Protein AF-I1NPJ6-F1 (afdb_monomer)

Secondary structure (DSSP, 8-state):
-PPPPTTHHHHHHHHHHHHHHHHHHHHHHHHHHHHHHHHHTTSS---------PPPPPPHHHHHHHHHHHHHHT-HHHHHHHHHHHHHT-SSHHHHHHHHHHHHHHHHHHHHHHHHHHHHHHHHHHHHHHHHHHHHHHHHHHHHHHHHHHHHHHHHHHHHHHHHHHHHHHHHHHHHHHHHHHHTS-------PPP-----

Organism: Oryza glaberrima (NCBI:txid4538)

Sequence (200 aa):
MASPPPGDDEAARALALEQCERDFNAVIDRMLNLNLDGDDAAASSAASPEPPAPQAAPAPEVAAAAAVDGAARGDRGYWVETMMRELWAAASMDDARERGARVLDAFGAAVGAGAAARLDAASRQIGFLKRAVLFHHRLRTAQEKAQRELRWQLDDYREQVQRLEASNYALSLHLRQADLRRGGGGGGAMPHGPGNPEIF

pLDDT: mean 77.22, std 21.06, range [29.11, 98.06]

Mean predicted aligned error: 20.24 Å

Structure (mmCIF, N/CA/C/O backbone):
data_AF-I1NPJ6-F1
#
_entry.id   AF-I1NPJ6-F1
#
loop_
_atom_site.group_PDB
_atom_site.id
_atom_site.type_symbol
_atom_site.label_atom_id
_atom_site.label_alt_id
_atom_site.label_comp_id
_atom_site.label_asym_id
_atom_site.label_entity_id
_atom_site.label_seq_id
_atom_site.pdbx_PDB_ins_code
_atom_site.Cartn_x
_atom_site.Cartn_y
_atom_site.Cartn_z
_atom_site.occupancy
_atom_site.B_iso_or_equiv
_atom_site.auth_seq_id
_atom_site.auth_comp_id
_atom_site.auth_asym_id
_atom_site.auth_atom_id
_atom_site.pdbx_PDB_model_num
ATOM 1 N N . MET A 1 1 ? -18.860 -37.963 25.654 1.00 42.03 1 MET A N 1
ATOM 2 C CA . MET A 1 1 ? -18.213 -37.134 24.618 1.00 42.03 1 MET A CA 1
ATOM 3 C C . MET A 1 1 ? -18.020 -35.755 25.214 1.00 42.03 1 MET A C 1
ATOM 5 O O . MET A 1 1 ? -19.007 -35.077 25.459 1.00 42.03 1 MET A O 1
ATOM 9 N N . ALA A 1 2 ? -16.789 -35.430 25.606 1.00 44.09 2 ALA A N 1
ATOM 10 C CA . ALA A 1 2 ? -16.466 -34.153 26.231 1.00 44.09 2 ALA A CA 1
ATOM 11 C C . ALA A 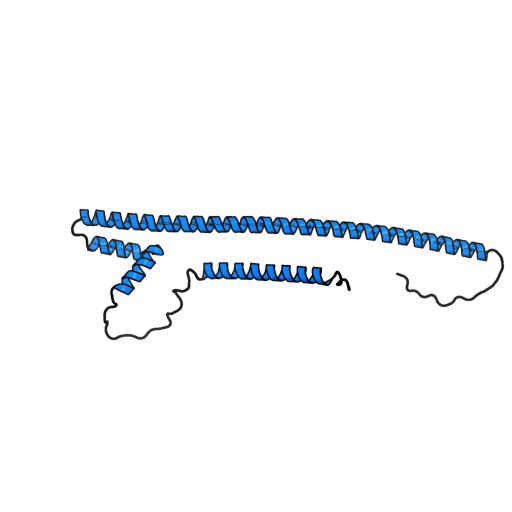1 2 ? -16.396 -33.078 25.140 1.00 44.09 2 ALA A C 1
ATOM 13 O O . ALA A 1 2 ? -15.661 -33.242 24.169 1.00 44.09 2 ALA A O 1
ATOM 14 N N . SER A 1 3 ? -17.202 -32.027 25.283 1.00 57.00 3 SER A N 1
ATOM 15 C CA . SER A 1 3 ? -17.119 -30.839 24.435 1.00 57.00 3 SER A CA 1
ATOM 16 C C . SER A 1 3 ? -15.823 -30.091 24.776 1.00 57.00 3 SER A C 1
ATOM 18 O O . SER A 1 3 ? -15.589 -29.859 25.966 1.00 57.00 3 SER A O 1
ATOM 20 N N . PRO A 1 4 ? -14.977 -29.735 23.793 1.00 61.56 4 PRO A N 1
ATOM 21 C CA . PRO A 1 4 ? -13.797 -28.914 24.042 1.00 61.56 4 PRO A CA 1
ATOM 22 C C . PRO A 1 4 ? -14.215 -27.489 24.461 1.00 61.56 4 PRO A C 1
ATOM 24 O O . PRO A 1 4 ? -15.303 -27.037 24.082 1.00 61.56 4 PRO A O 1
ATOM 27 N N . PRO A 1 5 ? -13.410 -26.803 25.292 1.00 60.75 5 PRO A N 1
ATOM 28 C CA . PRO A 1 5 ? -13.746 -25.488 25.825 1.00 60.75 5 PRO A CA 1
ATOM 29 C C . PRO A 1 5 ? -13.699 -24.403 24.727 1.00 60.75 5 PRO A C 1
ATOM 31 O O . PRO A 1 5 ? -12.822 -24.435 23.868 1.00 60.75 5 PRO A O 1
ATOM 34 N N . PRO A 1 6 ? -14.598 -23.402 24.760 1.00 58.81 6 PRO A N 1
ATOM 35 C CA . PRO A 1 6 ? -14.771 -22.409 23.689 1.00 58.81 6 PRO A CA 1
ATOM 36 C C . PRO A 1 6 ? -13.641 -21.365 23.560 1.00 58.81 6 PRO A C 1
ATOM 38 O O . PRO A 1 6 ? -13.736 -20.487 22.710 1.00 58.81 6 PRO A O 1
ATOM 41 N N . GLY A 1 7 ? -12.594 -21.429 24.391 1.00 59.09 7 GLY A N 1
ATOM 42 C CA . GLY A 1 7 ? -11.502 -20.442 24.409 1.00 59.09 7 GLY A CA 1
ATOM 43 C C . GLY A 1 7 ? -10.298 -20.787 23.525 1.00 59.09 7 GLY A C 1
ATOM 44 O O . GLY A 1 7 ? -9.577 -19.885 23.098 1.00 59.09 7 GLY A O 1
ATOM 45 N N . ASP A 1 8 ? -10.089 -22.067 23.212 1.00 64.19 8 ASP A N 1
ATOM 46 C CA . ASP A 1 8 ? -8.870 -22.512 22.520 1.00 64.19 8 ASP A CA 1
ATOM 47 C C . ASP A 1 8 ? -8.904 -22.171 21.018 1.00 64.19 8 ASP A C 1
ATOM 49 O O . ASP A 1 8 ? -7.882 -21.822 20.424 1.00 64.19 8 ASP A O 1
ATOM 53 N N . ASP A 1 9 ? -10.096 -22.177 20.411 1.00 73.38 9 ASP A N 1
ATOM 54 C CA . ASP A 1 9 ? -10.294 -21.862 18.991 1.00 73.38 9 ASP A CA 1
ATOM 55 C C . ASP A 1 9 ? -10.111 -20.367 18.679 1.00 73.38 9 ASP A C 1
ATOM 57 O O . ASP A 1 9 ? -9.664 -19.998 17.590 1.00 73.38 9 ASP A O 1
ATOM 61 N N . GLU A 1 10 ? -10.449 -19.485 19.622 1.00 75.88 10 GLU A N 1
ATOM 62 C CA . GLU A 1 10 ? -10.305 -18.035 19.457 1.00 75.88 10 GLU A CA 1
ATOM 63 C C . GLU A 1 10 ? -8.8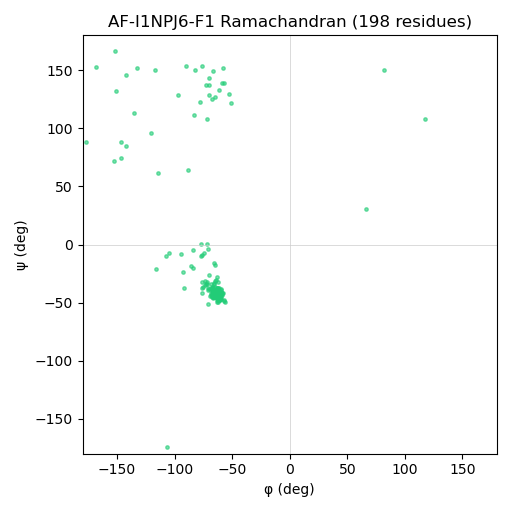40 -17.604 19.603 1.00 75.88 10 GLU A C 1
ATOM 65 O O . GLU A 1 10 ? -8.328 -16.846 18.775 1.00 75.88 10 GLU A O 1
ATOM 70 N N . ALA A 1 11 ? -8.127 -18.183 20.574 1.00 78.75 11 ALA A N 1
ATOM 71 C CA . ALA A 1 11 ? -6.686 -18.006 20.721 1.00 78.75 11 ALA A CA 1
ATOM 72 C C . ALA A 1 11 ? -5.914 -18.558 19.508 1.00 78.75 11 ALA A C 1
ATOM 74 O O . ALA A 1 11 ? -5.009 -17.897 18.994 1.00 78.75 11 ALA A O 1
ATOM 75 N N . ALA A 1 12 ? -6.310 -19.725 18.985 1.00 77.06 12 ALA A N 1
ATOM 76 C CA . ALA A 1 12 ? -5.711 -20.298 17.781 1.00 77.06 12 ALA A CA 1
ATOM 77 C C . ALA A 1 12 ? -5.915 -19.408 16.541 1.00 77.06 12 ALA A C 1
ATOM 79 O O . ALA A 1 12 ? -5.003 -19.251 15.727 1.00 77.06 12 ALA A O 1
ATOM 80 N N . ARG A 1 13 ? -7.087 -18.772 16.406 1.00 78.81 13 ARG A N 1
ATOM 81 C CA . ARG A 1 13 ? -7.365 -17.813 15.323 1.00 78.81 13 ARG A CA 1
ATOM 82 C C . ARG A 1 13 ? -6.542 -16.534 15.446 1.00 78.81 13 ARG A C 1
ATOM 84 O O . ARG A 1 13 ? -6.042 -16.054 14.433 1.00 78.81 13 ARG A O 1
ATOM 91 N N . ALA A 1 14 ? -6.376 -15.999 16.654 1.00 82.50 14 ALA A N 1
ATOM 92 C CA . ALA A 1 14 ? -5.551 -14.814 16.883 1.00 82.50 14 ALA A CA 1
ATOM 93 C C . ALA A 1 14 ? -4.080 -15.068 16.509 1.00 82.50 14 ALA A C 1
ATOM 95 O O . ALA A 1 14 ? -3.476 -14.267 15.795 1.00 82.50 14 ALA A O 1
ATOM 96 N N . LEU A 1 15 ? -3.537 -16.228 16.895 1.00 83.62 15 LEU A N 1
ATOM 97 C CA . LEU A 1 15 ? -2.183 -16.641 16.517 1.00 83.62 15 LEU A CA 1
ATOM 98 C C . LEU A 1 15 ? -2.041 -16.841 15.003 1.00 83.62 15 LEU A C 1
ATOM 100 O O . LEU A 1 15 ? -1.051 -16.407 14.418 1.00 83.62 15 LEU A O 1
ATOM 104 N N . ALA A 1 16 ? -3.038 -17.442 14.347 1.00 85.38 16 ALA A N 1
ATOM 105 C CA . ALA A 1 16 ? -3.030 -17.613 12.894 1.00 85.38 16 ALA A CA 1
ATOM 106 C C . ALA A 1 16 ? -3.030 -16.270 12.141 1.00 85.38 16 ALA A C 1
ATOM 108 O O . ALA A 1 16 ? -2.353 -16.144 11.120 1.00 85.38 16 ALA A O 1
ATOM 109 N N . LEU A 1 17 ? -3.748 -15.260 12.644 1.00 88.06 17 LEU A N 1
ATOM 110 C CA . LEU A 1 17 ? -3.753 -13.916 12.060 1.00 88.06 17 LEU A CA 1
ATOM 111 C C . LEU A 1 17 ? -2.406 -13.207 12.232 1.00 88.06 17 LEU A C 1
ATOM 113 O O . LEU A 1 17 ? -1.903 -12.651 11.258 1.00 88.06 17 LEU A O 1
ATOM 117 N N . GLU A 1 18 ? -1.788 -13.284 13.415 1.00 89.12 18 GLU A N 1
ATOM 118 C CA . GLU A 1 18 ? -0.430 -12.760 13.621 1.00 89.12 18 GLU A CA 1
ATOM 119 C C . GLU A 1 18 ? 0.594 -13.442 12.706 1.00 89.12 18 GLU A C 1
ATOM 121 O O . GLU A 1 18 ? 1.487 -12.789 12.167 1.00 89.12 18 GLU A O 1
ATOM 126 N N . GLN A 1 19 ? 0.480 -14.761 12.525 1.00 89.06 19 GLN A N 1
ATOM 127 C CA . GLN A 1 19 ? 1.366 -15.514 11.643 1.00 89.06 19 GLN A CA 1
ATOM 128 C C . GLN A 1 19 ? 1.217 -15.046 10.190 1.00 89.06 19 GLN A C 1
ATOM 130 O O . GLN A 1 19 ? 2.215 -14.772 9.529 1.00 89.06 19 GLN A O 1
ATOM 135 N N . CYS A 1 20 ? -0.025 -14.860 9.727 1.00 88.44 20 CYS A N 1
ATOM 136 C CA . CYS A 1 20 ? -0.299 -14.321 8.397 1.00 88.44 20 CYS A CA 1
ATOM 137 C C . CYS A 1 20 ? 0.286 -12.913 8.231 1.00 88.44 20 CYS A C 1
ATOM 139 O O . CYS A 1 20 ? 0.870 -12.613 7.194 1.00 88.44 20 CYS A O 1
ATOM 141 N N . GLU A 1 21 ? 0.160 -12.049 9.239 1.00 92.19 21 GLU A N 1
ATOM 142 C CA . GLU A 1 21 ? 0.716 -10.694 9.197 1.00 92.19 21 GLU A CA 1
ATOM 143 C C . GLU A 1 21 ? 2.251 -10.704 9.110 1.00 92.19 21 GLU A C 1
ATOM 145 O O . GLU A 1 21 ? 2.827 -9.978 8.295 1.00 92.19 21 GLU A O 1
ATOM 150 N N . ARG A 1 22 ? 2.922 -11.579 9.873 1.00 91.81 22 ARG A N 1
ATOM 151 C CA . ARG A 1 22 ? 4.378 -11.784 9.768 1.00 91.81 22 ARG A CA 1
ATOM 152 C C . ARG A 1 22 ? 4.787 -12.289 8.384 1.00 91.81 22 ARG A C 1
ATOM 154 O O . ARG A 1 22 ? 5.737 -11.757 7.812 1.00 91.81 22 ARG A O 1
ATOM 161 N N . ASP A 1 23 ? 4.058 -13.252 7.829 1.00 93.88 23 ASP A N 1
ATOM 162 C CA . ASP A 1 23 ? 4.345 -13.815 6.507 1.00 93.88 23 ASP A CA 1
ATOM 163 C C . ASP A 1 23 ? 4.149 -12.778 5.388 1.00 93.88 23 ASP A C 1
ATOM 165 O O . ASP A 1 23 ? 4.981 -12.677 4.483 1.00 93.88 23 ASP A O 1
ATOM 169 N N . PHE A 1 24 ? 3.102 -11.947 5.461 1.00 91.31 24 PHE A N 1
ATOM 170 C CA . PHE A 1 24 ? 2.897 -10.854 4.504 1.00 91.31 24 PHE A CA 1
ATOM 171 C C . PHE A 1 24 ? 4.021 -9.817 4.566 1.00 91.31 24 PHE A C 1
ATOM 173 O O . PHE A 1 24 ? 4.521 -9.410 3.516 1.00 91.31 24 PHE A O 1
ATOM 180 N N . ASN A 1 25 ? 4.457 -9.428 5.767 1.00 90.81 25 ASN A N 1
ATOM 181 C CA . ASN A 1 25 ? 5.571 -8.494 5.937 1.00 90.81 25 ASN A CA 1
ATOM 182 C C . ASN A 1 25 ? 6.888 -9.083 5.402 1.00 90.81 25 ASN A C 1
ATOM 184 O O . ASN A 1 25 ? 7.595 -8.410 4.657 1.00 90.81 25 ASN A O 1
ATOM 188 N N . ALA A 1 26 ? 7.160 -10.367 5.652 1.00 89.19 26 ALA A N 1
ATOM 189 C CA . ALA A 1 26 ? 8.339 -11.051 5.118 1.00 89.19 26 ALA A CA 1
ATOM 190 C C . ALA A 1 26 ? 8.343 -11.129 3.578 1.00 89.19 26 ALA A C 1
ATOM 192 O O . ALA A 1 26 ? 9.392 -10.991 2.943 1.00 89.19 26 ALA A O 1
ATOM 193 N N . VAL A 1 27 ? 7.177 -11.328 2.952 1.00 93.00 27 VAL A N 1
ATOM 194 C CA . VAL A 1 27 ? 7.045 -11.292 1.486 1.00 93.00 27 VAL A CA 1
ATOM 195 C C . VAL A 1 27 ? 7.293 -9.884 0.945 1.00 93.00 27 VAL A C 1
ATOM 197 O O . VAL A 1 27 ? 7.980 -9.744 -0.068 1.00 93.00 27 VAL A O 1
ATOM 200 N N . ILE A 1 28 ? 6.776 -8.848 1.611 1.00 88.75 28 ILE A N 1
ATOM 201 C CA . ILE A 1 28 ? 7.003 -7.448 1.228 1.00 88.75 28 ILE A CA 1
ATOM 202 C C . ILE A 1 28 ? 8.494 -7.108 1.310 1.00 88.75 28 ILE A C 1
ATOM 204 O O . ILE A 1 28 ? 9.043 -6.603 0.331 1.00 88.75 28 ILE A O 1
ATOM 208 N N . ASP A 1 29 ? 9.166 -7.463 2.405 1.00 89.69 29 ASP A N 1
ATOM 209 C CA . ASP A 1 29 ? 10.602 -7.226 2.582 1.00 89.69 29 ASP A CA 1
ATOM 210 C C . ASP A 1 29 ? 11.428 -7.964 1.525 1.00 89.69 29 ASP A C 1
ATOM 212 O O . ASP A 1 29 ? 12.331 -7.392 0.914 1.00 89.69 29 ASP A O 1
ATOM 216 N N . ARG A 1 30 ? 11.078 -9.220 1.215 1.00 83.56 30 ARG A N 1
ATOM 217 C CA . ARG A 1 30 ? 11.745 -9.986 0.154 1.00 83.56 30 ARG A CA 1
ATOM 218 C C . ARG A 1 30 ? 11.540 -9.359 -1.223 1.00 83.56 30 ARG A C 1
ATOM 220 O O . ARG A 1 30 ? 12.474 -9.335 -2.018 1.00 83.56 30 ARG A O 1
ATOM 227 N N . MET A 1 31 ? 10.343 -8.855 -1.520 1.00 82.06 31 MET A N 1
ATOM 228 C CA . MET A 1 31 ? 10.080 -8.152 -2.776 1.00 82.06 31 MET A CA 1
ATOM 229 C C . MET A 1 31 ? 10.838 -6.825 -2.856 1.00 82.06 31 MET A C 1
ATOM 231 O O . MET A 1 31 ? 11.329 -6.484 -3.927 1.00 82.06 31 MET A O 1
ATOM 235 N N . LEU A 1 32 ? 10.950 -6.080 -1.756 1.00 75.56 32 LEU A N 1
ATOM 236 C CA . LEU A 1 32 ? 11.720 -4.838 -1.713 1.00 75.56 32 LEU A CA 1
ATOM 237 C C . LEU A 1 32 ? 13.213 -5.107 -1.911 1.00 75.56 32 LEU A C 1
ATOM 239 O O . LEU A 1 32 ? 13.816 -4.467 -2.763 1.00 75.56 32 LEU A O 1
ATOM 243 N N . ASN A 1 33 ? 13.777 -6.110 -1.237 1.00 79.25 33 ASN A N 1
ATOM 244 C CA . ASN A 1 33 ? 15.185 -6.484 -1.397 1.00 79.25 33 ASN A CA 1
ATOM 245 C C . ASN A 1 33 ? 15.496 -6.977 -2.816 1.00 79.25 33 ASN A C 1
ATOM 247 O O . ASN A 1 33 ? 16.457 -6.522 -3.417 1.00 79.25 33 ASN A O 1
ATOM 251 N N . LEU A 1 34 ? 14.639 -7.812 -3.416 1.00 74.25 34 LEU A N 1
ATOM 252 C CA . LEU A 1 34 ? 14.816 -8.248 -4.810 1.00 74.25 34 LEU A CA 1
ATOM 253 C C . LEU A 1 34 ? 14.729 -7.094 -5.824 1.00 74.25 34 LEU A C 1
ATOM 255 O O . LEU A 1 34 ? 15.327 -7.176 -6.892 1.00 74.25 34 LEU A O 1
ATOM 259 N N . ASN A 1 35 ? 13.985 -6.032 -5.507 1.00 64.19 35 ASN A N 1
ATOM 260 C CA . ASN A 1 35 ? 13.886 -4.844 -6.354 1.00 64.19 35 ASN A CA 1
ATOM 261 C C . ASN A 1 35 ? 15.016 -3.828 -6.101 1.00 64.19 35 ASN A C 1
ATOM 263 O O . ASN A 1 35 ? 15.226 -2.967 -6.948 1.00 64.19 35 ASN A O 1
ATOM 267 N N . LEU A 1 36 ? 15.714 -3.912 -4.963 1.00 55.00 36 LEU A N 1
ATOM 268 C CA . LEU A 1 36 ? 16.868 -3.073 -4.616 1.00 55.00 36 LEU A CA 1
ATOM 269 C C . LEU A 1 36 ? 18.196 -3.724 -5.054 1.00 55.00 36 LEU A C 1
ATOM 271 O O . LEU A 1 36 ? 19.058 -3.039 -5.590 1.00 55.00 36 LEU A O 1
ATOM 275 N N . ASP A 1 37 ? 18.330 -5.050 -4.948 1.00 47.66 37 ASP A N 1
ATOM 276 C CA . ASP A 1 37 ? 19.519 -5.808 -5.384 1.00 47.66 37 ASP A CA 1
ATOM 277 C C . ASP A 1 37 ? 19.627 -5.970 -6.915 1.00 47.66 37 ASP A C 1
ATOM 279 O O . ASP A 1 37 ? 20.643 -6.447 -7.426 1.00 47.66 37 ASP A O 1
ATOM 283 N N . GLY A 1 38 ? 18.600 -5.561 -7.669 1.00 47.06 38 GLY A N 1
ATOM 284 C CA . GLY A 1 38 ? 18.616 -5.559 -9.136 1.00 47.06 38 GLY A CA 1
ATOM 285 C C . GLY A 1 38 ? 19.634 -4.591 -9.754 1.00 47.06 38 GLY A C 1
ATOM 286 O O . GLY A 1 38 ? 19.997 -4.770 -10.918 1.00 47.06 38 GLY A O 1
ATOM 287 N N . ASP A 1 39 ? 20.132 -3.615 -8.984 1.00 47.97 39 ASP A N 1
ATOM 288 C CA . ASP A 1 39 ? 21.045 -2.583 -9.490 1.00 47.97 39 ASP A CA 1
ATOM 289 C C . ASP A 1 39 ? 22.462 -2.601 -8.871 1.00 47.97 39 ASP A C 1
ATOM 291 O O . ASP A 1 39 ? 23.396 -2.174 -9.551 1.00 47.97 39 ASP A O 1
ATOM 295 N N . ASP A 1 40 ? 22.687 -3.195 -7.688 1.00 45.19 40 ASP A N 1
ATOM 296 C CA . ASP A 1 40 ? 23.965 -3.039 -6.953 1.00 45.19 40 ASP A CA 1
ATOM 297 C C . ASP A 1 40 ? 24.907 -4.267 -6.934 1.00 45.19 40 ASP A C 1
ATOM 299 O O . ASP A 1 40 ? 26.086 -4.147 -6.585 1.00 45.19 40 ASP A O 1
ATOM 303 N N . ALA A 1 41 ? 24.472 -5.450 -7.386 1.00 42.06 41 ALA A N 1
ATOM 304 C CA . ALA A 1 41 ? 25.292 -6.671 -7.302 1.00 42.06 41 ALA A CA 1
ATOM 305 C C . ALA A 1 41 ? 26.515 -6.721 -8.253 1.00 42.06 41 ALA A C 1
ATOM 307 O O . ALA A 1 41 ? 27.313 -7.655 -8.179 1.00 42.06 41 ALA A O 1
ATOM 308 N N . ALA A 1 42 ? 26.708 -5.727 -9.129 1.00 42.47 42 ALA A N 1
ATOM 309 C CA . ALA A 1 42 ? 27.882 -5.649 -10.008 1.00 42.47 42 ALA A CA 1
ATOM 310 C C . ALA A 1 42 ? 29.038 -4.794 -9.444 1.00 42.47 42 ALA A C 1
ATOM 312 O O . ALA A 1 42 ? 30.120 -4.792 -10.027 1.00 42.47 42 ALA A O 1
ATOM 313 N N . ALA A 1 43 ? 28.848 -4.071 -8.331 1.00 41.81 43 ALA A N 1
ATOM 314 C CA . ALA A 1 43 ? 29.807 -3.050 -7.887 1.00 41.81 43 ALA A CA 1
ATOM 315 C C . ALA A 1 43 ? 30.703 -3.437 -6.691 1.00 41.81 43 ALA A C 1
ATOM 317 O O . ALA A 1 43 ? 31.650 -2.712 -6.392 1.00 41.81 43 ALA A O 1
ATOM 318 N N . SER A 1 44 ? 30.491 -4.582 -6.032 1.00 38.06 44 SER A N 1
ATOM 319 C CA . SER A 1 44 ? 31.283 -4.984 -4.853 1.00 38.06 44 SER A CA 1
ATOM 320 C C . SER A 1 44 ? 32.132 -6.238 -5.078 1.00 38.06 44 SER A C 1
ATOM 322 O O . SER A 1 44 ? 32.013 -7.235 -4.375 1.00 38.06 44 SER A O 1
ATOM 324 N N . SER A 1 45 ? 33.062 -6.164 -6.030 1.00 38.62 45 SER A N 1
ATOM 325 C CA . SER A 1 45 ? 34.316 -6.928 -5.959 1.00 38.62 45 SER A CA 1
ATOM 326 C C . SER A 1 45 ? 35.428 -6.207 -6.721 1.00 38.62 45 SER A C 1
ATOM 328 O O . SER A 1 45 ? 35.830 -6.592 -7.814 1.00 38.62 45 SER A O 1
ATOM 330 N N . ALA A 1 46 ? 35.906 -5.101 -6.156 1.00 37.88 46 ALA A N 1
ATOM 331 C CA . ALA A 1 46 ? 37.133 -4.456 -6.605 1.00 37.88 46 ALA A CA 1
ATOM 332 C C . ALA A 1 46 ? 37.837 -3.826 -5.398 1.00 37.88 46 ALA A C 1
ATOM 334 O O . ALA A 1 46 ? 37.610 -2.668 -5.056 1.00 37.88 46 ALA A O 1
ATOM 335 N N . ALA A 1 47 ? 38.685 -4.615 -4.737 1.00 29.23 47 ALA A N 1
ATOM 336 C CA . ALA A 1 47 ? 39.619 -4.133 -3.727 1.00 29.23 47 ALA A CA 1
ATOM 337 C C . ALA A 1 47 ? 41.064 -4.463 -4.146 1.00 29.23 47 ALA A C 1
ATOM 339 O O . ALA A 1 47 ? 41.584 -5.536 -3.861 1.00 29.23 47 ALA A O 1
ATOM 340 N N . SER A 1 48 ? 41.665 -3.446 -4.770 1.00 36.88 48 SER A N 1
ATOM 341 C CA . SER A 1 48 ? 43.082 -3.048 -4.797 1.00 36.88 48 SER A CA 1
ATOM 342 C C . SER A 1 48 ? 44.124 -3.706 -5.731 1.00 36.88 48 SER A C 1
ATOM 344 O O . SER A 1 48 ? 43.994 -4.869 -6.100 1.00 36.88 48 SER A O 1
ATOM 346 N N . PRO A 1 49 ? 45.158 -2.921 -6.139 1.00 50.31 49 PRO A N 1
ATOM 347 C CA . PRO A 1 49 ? 45.911 -3.099 -7.387 1.00 50.31 49 PRO A CA 1
ATOM 348 C C . PRO A 1 49 ? 47.412 -3.415 -7.195 1.00 50.31 49 PRO A C 1
ATOM 350 O O . PRO A 1 49 ? 48.044 -2.897 -6.279 1.00 50.31 49 PRO A O 1
ATOM 353 N N . GLU A 1 50 ? 48.022 -4.154 -8.131 1.00 29.11 50 GLU A N 1
ATOM 354 C CA . GLU A 1 50 ? 49.485 -4.183 -8.336 1.00 29.11 50 GLU A CA 1
ATOM 355 C C . GLU A 1 50 ? 49.824 -4.496 -9.825 1.00 29.11 50 GLU A C 1
ATOM 357 O O . GLU A 1 50 ? 49.197 -5.392 -10.396 1.00 29.11 50 GLU A O 1
ATOM 362 N N . PRO A 1 51 ? 50.733 -3.755 -10.506 1.00 45.28 51 PRO A N 1
ATOM 363 C CA . PRO A 1 51 ? 51.030 -3.888 -11.949 1.00 45.28 51 PRO A CA 1
ATOM 364 C C . PRO A 1 51 ? 52.407 -4.567 -12.222 1.00 45.28 51 PRO A C 1
ATOM 366 O O . PRO A 1 51 ? 53.142 -4.831 -11.276 1.00 45.28 51 PRO A O 1
ATOM 369 N N . PRO A 1 52 ? 52.907 -4.681 -13.477 1.00 59.22 52 PRO A N 1
ATOM 370 C CA . PRO A 1 52 ? 52.308 -5.277 -14.683 1.00 59.22 52 PRO A CA 1
ATOM 371 C C . PRO A 1 52 ? 53.285 -6.230 -15.438 1.00 59.22 52 PRO A C 1
ATOM 373 O O . PRO A 1 52 ? 54.492 -6.002 -15.456 1.00 59.22 52 PRO A O 1
ATOM 376 N N . ALA A 1 53 ? 52.783 -7.247 -16.157 1.00 34.62 53 ALA A N 1
ATOM 377 C CA . ALA A 1 53 ? 53.517 -7.984 -17.212 1.00 34.62 53 ALA A CA 1
ATOM 378 C C . ALA A 1 53 ? 52.557 -8.894 -18.026 1.00 34.62 53 ALA A C 1
ATOM 380 O O . ALA A 1 53 ? 51.492 -9.240 -17.524 1.00 34.62 53 ALA A O 1
ATOM 381 N N . PRO A 1 54 ? 52.854 -9.196 -19.306 1.00 43.97 54 PRO A N 1
ATOM 382 C CA . PRO A 1 54 ? 52.137 -8.666 -20.457 1.00 43.97 54 PRO A CA 1
ATOM 383 C C . PRO A 1 54 ? 50.936 -9.496 -20.925 1.00 43.97 54 PRO A C 1
ATOM 385 O O . PRO A 1 54 ? 50.859 -10.712 -20.779 1.00 43.97 54 PRO A O 1
ATOM 388 N N . GLN A 1 55 ? 50.024 -8.752 -21.545 1.00 40.19 55 GLN A N 1
ATOM 389 C CA . GLN A 1 55 ? 48.718 -9.125 -22.073 1.00 40.19 55 GLN A CA 1
ATOM 390 C C . GLN A 1 55 ? 48.747 -10.350 -22.999 1.00 40.19 55 GLN A C 1
ATOM 392 O O . GLN A 1 55 ? 49.348 -10.323 -24.072 1.00 40.19 55 GLN A O 1
ATOM 397 N N . ALA A 1 56 ? 47.975 -11.371 -22.627 1.00 37.09 56 ALA A N 1
ATOM 398 C CA . ALA A 1 56 ? 47.283 -12.227 -23.580 1.00 37.09 56 ALA A CA 1
ATOM 399 C C . ALA A 1 56 ? 45.846 -11.698 -23.708 1.00 37.09 56 ALA A C 1
ATOM 401 O O . ALA A 1 56 ? 45.186 -11.434 -22.702 1.00 37.09 56 ALA A O 1
ATOM 402 N N . ALA A 1 57 ? 45.398 -11.472 -24.942 1.00 42.28 57 ALA A N 1
ATOM 403 C CA . ALA A 1 57 ? 44.099 -10.886 -25.255 1.00 42.28 57 ALA A CA 1
ATOM 404 C C . ALA A 1 57 ? 42.929 -11.686 -24.638 1.00 42.28 57 ALA A C 1
ATOM 406 O O . ALA A 1 57 ? 42.943 -12.918 -24.707 1.00 42.28 57 ALA A O 1
ATOM 407 N N . PRO A 1 58 ? 41.894 -11.029 -24.079 1.00 38.78 58 PRO A N 1
ATOM 408 C CA . PRO A 1 58 ? 40.675 -11.719 -23.681 1.00 38.78 58 PRO A CA 1
ATOM 409 C C . PRO A 1 58 ? 39.892 -12.167 -24.926 1.00 38.78 58 PRO A C 1
ATOM 411 O O . PRO A 1 58 ? 39.775 -11.437 -25.911 1.00 38.78 58 PRO A O 1
ATOM 414 N N . ALA A 1 59 ? 39.379 -13.396 -24.877 1.00 47.38 59 ALA A N 1
ATOM 415 C CA . ALA A 1 59 ? 38.582 -14.025 -25.927 1.00 47.38 59 ALA A CA 1
ATOM 416 C C . ALA A 1 59 ? 37.312 -13.209 -26.282 1.00 47.38 59 ALA A C 1
ATOM 418 O O . ALA A 1 59 ? 36.752 -12.533 -25.416 1.00 47.38 59 ALA A O 1
ATOM 419 N N . PRO A 1 60 ? 36.807 -13.294 -27.530 1.00 53.00 60 PRO A N 1
ATOM 420 C CA . PRO A 1 60 ? 35.715 -12.449 -28.034 1.00 53.00 60 PRO A CA 1
ATOM 421 C C . PRO A 1 60 ? 34.351 -12.664 -27.349 1.00 53.00 60 PRO A C 1
ATOM 423 O O . PRO A 1 60 ? 33.472 -11.813 -27.469 1.00 53.00 60 PRO A O 1
ATOM 426 N N . GLU A 1 61 ? 34.155 -13.761 -26.614 1.00 42.09 61 GLU A N 1
ATOM 427 C CA . GLU A 1 61 ? 32.853 -14.119 -26.027 1.00 42.09 61 GLU A CA 1
ATOM 428 C C . GLU A 1 61 ? 32.477 -13.276 -24.797 1.00 42.09 61 GLU A C 1
ATOM 430 O O . GLU A 1 61 ? 31.322 -12.877 -24.657 1.00 42.09 61 GLU A O 1
ATOM 435 N N . VAL A 1 62 ? 33.443 -12.917 -23.944 1.00 46.66 62 VAL A N 1
ATOM 436 C CA . VAL A 1 62 ? 33.191 -12.077 -22.752 1.00 46.66 62 VAL A CA 1
ATOM 437 C C . VAL A 1 62 ? 32.932 -10.611 -23.113 1.00 46.66 62 VAL A C 1
ATOM 439 O O . VAL A 1 62 ? 32.131 -9.947 -22.458 1.00 46.66 62 VAL A O 1
ATOM 442 N N . ALA A 1 63 ? 33.538 -10.116 -24.196 1.00 48.62 63 ALA A N 1
ATOM 443 C CA . ALA A 1 63 ? 33.265 -8.778 -24.721 1.00 48.62 63 ALA A CA 1
ATOM 444 C C . ALA A 1 63 ? 31.891 -8.694 -25.412 1.00 48.62 63 ALA A C 1
ATOM 446 O O . ALA A 1 63 ? 31.219 -7.668 -25.328 1.00 48.62 63 ALA A O 1
ATOM 447 N N . ALA A 1 64 ? 31.451 -9.777 -26.062 1.00 47.38 64 ALA A N 1
ATOM 448 C CA . ALA A 1 64 ? 30.124 -9.861 -26.665 1.00 47.38 64 ALA A CA 1
ATOM 449 C C . ALA A 1 64 ? 29.009 -9.947 -25.606 1.00 47.38 64 ALA A C 1
ATOM 451 O O . ALA A 1 64 ? 27.982 -9.293 -25.760 1.00 47.38 64 ALA A O 1
ATOM 452 N N . ALA A 1 65 ? 29.220 -10.679 -24.506 1.00 42.88 65 ALA A N 1
ATOM 453 C CA . ALA A 1 65 ? 28.250 -10.766 -23.410 1.00 42.88 65 ALA A CA 1
ATOM 454 C C . ALA A 1 65 ? 28.057 -9.417 -22.687 1.00 42.88 65 ALA A C 1
ATOM 456 O O . ALA A 1 65 ? 26.927 -8.967 -22.513 1.00 42.88 65 ALA A O 1
ATOM 457 N N . ALA A 1 66 ? 29.149 -8.711 -22.369 1.00 48.66 66 ALA A N 1
ATOM 458 C CA . ALA A 1 66 ? 29.087 -7.375 -21.764 1.00 48.66 66 ALA A CA 1
ATOM 459 C C . ALA A 1 66 ? 28.455 -6.321 -22.697 1.00 48.66 66 ALA A C 1
ATOM 461 O O . ALA A 1 66 ? 27.776 -5.402 -22.241 1.00 48.66 66 ALA A O 1
ATOM 462 N N . ALA A 1 67 ? 28.637 -6.470 -24.013 1.00 50.03 67 ALA A N 1
ATOM 463 C CA . ALA A 1 67 ? 27.979 -5.642 -25.019 1.00 50.03 67 ALA A CA 1
ATOM 464 C C . ALA A 1 67 ? 26.452 -5.853 -25.047 1.00 50.03 67 ALA A C 1
ATOM 466 O O . ALA A 1 67 ? 25.699 -4.891 -25.178 1.00 50.03 67 ALA A O 1
ATOM 467 N N . VAL A 1 68 ? 25.981 -7.093 -24.892 1.00 50.62 68 VAL A N 1
ATOM 468 C CA . VAL A 1 68 ? 24.541 -7.404 -24.843 1.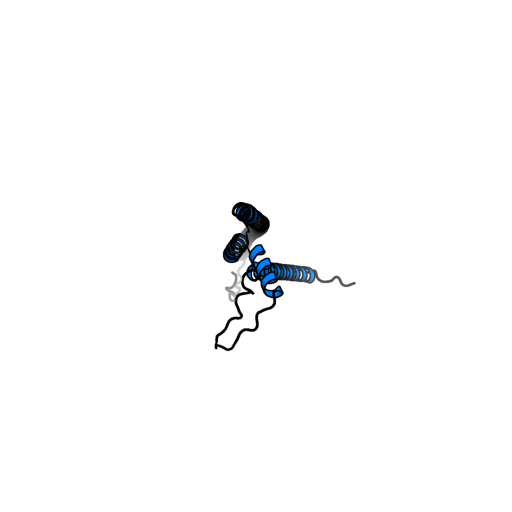00 50.62 68 VAL A CA 1
ATOM 469 C C . VAL A 1 68 ? 23.896 -6.851 -23.564 1.00 50.62 68 VAL A C 1
ATOM 471 O O . VAL A 1 68 ? 22.803 -6.286 -23.633 1.00 50.62 68 VAL A O 1
ATOM 474 N N . ASP A 1 69 ? 24.594 -6.906 -22.427 1.00 50.88 69 ASP A N 1
ATOM 475 C CA . ASP A 1 69 ? 24.123 -6.313 -21.168 1.00 50.88 69 ASP A CA 1
ATOM 476 C C . ASP A 1 69 ? 24.128 -4.774 -21.193 1.00 50.88 69 ASP A C 1
ATOM 478 O O . ASP A 1 69 ? 23.188 -4.144 -20.705 1.00 50.88 69 ASP A O 1
ATOM 482 N N . GLY A 1 70 ? 25.136 -4.146 -21.810 1.00 55.16 70 GLY A N 1
ATOM 483 C CA . GLY A 1 70 ? 25.201 -2.689 -21.991 1.00 55.16 70 GLY A CA 1
ATOM 484 C C . GLY A 1 70 ? 24.087 -2.140 -22.892 1.00 55.16 70 GLY A C 1
ATOM 485 O O . GLY A 1 70 ? 23.510 -1.086 -22.600 1.00 55.16 70 GLY A O 1
ATOM 486 N N . ALA A 1 71 ? 23.717 -2.890 -23.937 1.00 55.41 71 ALA A N 1
ATOM 487 C CA . ALA A 1 71 ? 22.574 -2.585 -24.799 1.00 55.41 71 ALA A CA 1
ATOM 488 C C . ALA A 1 71 ? 21.250 -2.634 -24.025 1.00 55.41 71 ALA A C 1
ATOM 490 O O . ALA A 1 71 ? 20.417 -1.733 -24.156 1.00 55.41 71 ALA A O 1
ATOM 491 N N . ALA A 1 72 ? 21.075 -3.667 -23.194 1.00 56.25 72 ALA A N 1
ATOM 492 C CA . ALA A 1 72 ? 19.874 -3.888 -22.394 1.00 56.25 72 ALA A CA 1
ATOM 493 C C . ALA A 1 72 ? 19.735 -2.888 -21.232 1.00 56.25 72 ALA A C 1
ATOM 495 O O . ALA A 1 72 ? 18.621 -2.461 -20.924 1.00 56.25 72 ALA A O 1
ATOM 496 N N . ARG A 1 73 ? 20.851 -2.458 -20.624 1.00 59.56 73 ARG A N 1
ATOM 497 C CA . ARG A 1 73 ? 20.876 -1.410 -19.586 1.00 59.56 73 ARG A CA 1
ATOM 498 C C . ARG A 1 73 ? 20.727 0.010 -20.132 1.00 59.56 73 ARG A C 1
ATOM 500 O O . ARG A 1 73 ? 20.533 0.937 -19.349 1.00 59.56 73 ARG A O 1
ATOM 507 N N . GLY A 1 74 ? 20.787 0.198 -21.452 1.00 64.62 74 GLY A N 1
ATOM 508 C CA . GLY A 1 74 ? 20.725 1.530 -22.052 1.00 64.62 74 GLY A CA 1
ATOM 509 C C . GLY A 1 74 ? 21.945 2.384 -21.701 1.00 64.62 74 GLY A C 1
ATOM 510 O O . GLY A 1 74 ? 21.818 3.604 -21.580 1.00 64.62 74 GLY A O 1
ATOM 511 N N . ASP A 1 75 ? 23.110 1.760 -21.502 1.00 82.50 75 ASP A N 1
ATOM 512 C CA . ASP A 1 75 ? 24.312 2.488 -21.112 1.00 82.50 75 ASP A CA 1
ATOM 513 C C . ASP A 1 75 ? 24.786 3.394 -22.254 1.00 82.50 75 ASP A C 1
ATOM 515 O O . ASP A 1 75 ? 25.004 2.967 -23.392 1.00 82.50 75 ASP A O 1
ATOM 519 N N . ARG A 1 76 ? 24.943 4.682 -21.945 1.00 84.44 76 ARG A N 1
ATOM 520 C CA . ARG A 1 76 ? 25.338 5.703 -22.917 1.00 84.44 76 ARG A CA 1
ATOM 521 C C . ARG A 1 76 ? 26.693 5.372 -23.541 1.00 84.44 76 ARG A C 1
ATOM 523 O O . ARG A 1 76 ? 26.859 5.599 -24.737 1.00 84.44 76 ARG A O 1
ATOM 530 N N . GLY A 1 77 ? 27.639 4.857 -22.752 1.00 86.62 77 GLY A N 1
ATOM 531 C CA . GLY A 1 77 ? 28.979 4.504 -23.232 1.00 86.62 77 GLY A CA 1
ATOM 532 C C . GLY A 1 77 ? 28.926 3.427 -24.311 1.00 86.62 77 GLY A C 1
ATOM 533 O O . GLY A 1 77 ? 29.464 3.613 -25.401 1.00 86.62 77 GLY A O 1
ATOM 534 N N . TYR A 1 78 ? 28.160 2.367 -24.055 1.00 88.38 78 TYR A N 1
ATOM 535 C CA . TYR A 1 78 ? 27.950 1.269 -24.993 1.00 88.38 78 TYR A CA 1
ATOM 536 C C . TYR A 1 78 ? 27.391 1.723 -26.353 1.00 88.38 78 TYR A C 1
ATOM 538 O O . TYR A 1 78 ? 27.915 1.345 -27.407 1.00 88.38 78 TYR A O 1
ATOM 546 N N . TRP A 1 79 ? 26.343 2.554 -26.355 1.00 91.19 79 TRP A N 1
ATOM 547 C CA . TRP A 1 79 ? 25.733 3.029 -27.603 1.00 91.19 79 TRP A CA 1
ATOM 548 C C . TRP A 1 79 ? 26.662 3.961 -28.386 1.00 91.19 79 TRP A C 1
ATOM 550 O O . TRP A 1 79 ? 26.714 3.881 -29.614 1.00 91.19 79 TRP A O 1
ATOM 560 N N . VAL A 1 80 ? 27.441 4.798 -27.690 1.00 92.06 80 VAL A N 1
ATOM 561 C CA . VAL A 1 80 ? 28.440 5.680 -28.314 1.00 92.06 80 VAL A CA 1
ATOM 562 C C . VAL A 1 80 ? 29.577 4.870 -28.938 1.00 92.06 80 VAL A C 1
ATOM 564 O O . VAL A 1 80 ? 29.930 5.111 -30.091 1.00 92.06 80 VAL A O 1
ATOM 567 N N . GLU A 1 81 ? 30.118 3.880 -28.229 1.00 91.75 81 GLU A N 1
ATOM 568 C CA . GLU A 1 81 ? 31.183 3.015 -28.749 1.00 91.75 81 GLU A CA 1
ATOM 569 C C . GLU A 1 81 ? 30.717 2.167 -29.934 1.00 91.75 81 GLU A C 1
ATOM 571 O O . GLU A 1 81 ? 31.444 2.028 -30.918 1.00 91.75 81 GLU A O 1
ATOM 576 N N . THR A 1 82 ? 29.495 1.634 -29.873 1.00 90.31 82 THR A N 1
ATOM 577 C CA . THR A 1 82 ? 28.901 0.847 -30.962 1.00 90.31 82 THR A CA 1
ATOM 578 C C . THR A 1 82 ? 28.667 1.713 -32.198 1.00 90.31 82 THR A C 1
ATOM 580 O O . THR A 1 82 ? 29.028 1.318 -33.304 1.00 90.31 82 THR A O 1
ATOM 583 N N . MET A 1 83 ? 28.158 2.936 -32.018 1.00 90.38 83 MET A N 1
ATOM 584 C CA . MET A 1 83 ? 27.994 3.897 -33.109 1.00 90.38 83 MET A CA 1
ATOM 585 C C . MET A 1 83 ? 29.342 4.278 -33.731 1.00 90.38 83 MET A C 1
ATOM 587 O O . MET A 1 83 ? 29.484 4.252 -34.951 1.00 90.38 83 MET A O 1
ATOM 591 N N . MET A 1 84 ? 30.351 4.600 -32.916 1.00 92.31 84 MET A N 1
ATOM 592 C CA . MET A 1 84 ? 31.684 4.944 -33.418 1.00 92.31 84 MET A CA 1
ATOM 593 C C . MET A 1 84 ? 32.335 3.769 -34.152 1.00 92.31 84 MET A C 1
ATOM 595 O O . MET A 1 84 ? 32.921 3.975 -35.210 1.00 92.31 84 MET A O 1
ATOM 599 N N . ARG A 1 85 ? 32.196 2.541 -33.645 1.00 92.56 85 ARG A N 1
ATOM 600 C CA . ARG A 1 85 ? 32.718 1.326 -34.285 1.00 92.56 85 ARG A CA 1
ATOM 601 C C . ARG A 1 85 ? 32.080 1.075 -35.650 1.00 92.56 85 ARG A C 1
ATOM 603 O O . ARG A 1 85 ? 32.800 0.823 -36.610 1.00 92.56 85 ARG A O 1
ATOM 610 N N . GLU A 1 86 ? 30.757 1.188 -35.744 1.00 91.62 86 GLU A N 1
ATOM 611 C CA . GLU A 1 86 ? 30.024 1.012 -37.003 1.00 91.62 86 GLU A CA 1
ATOM 612 C C . GLU A 1 86 ? 30.337 2.113 -38.025 1.00 91.62 86 GLU A C 1
ATOM 614 O O . GLU A 1 86 ? 30.452 1.835 -39.217 1.00 91.62 86 GLU A O 1
ATOM 619 N N . LEU A 1 87 ? 30.535 3.355 -37.572 1.00 91.31 87 LEU A N 1
ATOM 620 C CA . LEU A 1 87 ? 30.927 4.466 -38.443 1.00 91.31 87 LEU A CA 1
ATOM 621 C C . LEU A 1 87 ? 32.375 4.343 -38.937 1.00 91.31 87 LEU A C 1
ATOM 623 O O . LEU A 1 87 ? 32.647 4.659 -40.091 1.00 91.31 87 LEU A O 1
ATOM 627 N N . TRP A 1 88 ? 33.296 3.859 -38.099 1.00 89.56 88 TRP A N 1
ATOM 628 C CA . TRP A 1 88 ? 34.689 3.601 -38.492 1.00 89.56 88 TRP A CA 1
ATOM 629 C C . TRP A 1 88 ? 34.842 2.408 -39.441 1.00 89.56 88 TRP A C 1
ATOM 631 O O . TRP A 1 88 ? 35.798 2.363 -40.211 1.00 89.56 88 TRP A O 1
ATOM 641 N N . ALA A 1 89 ? 33.915 1.450 -39.397 1.00 90.12 89 ALA A N 1
ATOM 642 C CA . ALA A 1 89 ? 33.903 0.289 -40.283 1.00 90.12 89 ALA A CA 1
ATOM 643 C C . ALA A 1 89 ? 33.235 0.560 -41.647 1.00 90.12 89 ALA A C 1
ATOM 645 O O . ALA A 1 89 ? 33.223 -0.324 -42.506 1.00 90.12 89 ALA A O 1
ATOM 646 N N . ALA A 1 90 ? 32.661 1.749 -41.851 1.00 92.50 90 ALA A N 1
ATOM 647 C CA . ALA A 1 90 ? 31.917 2.083 -43.057 1.00 92.50 90 ALA A CA 1
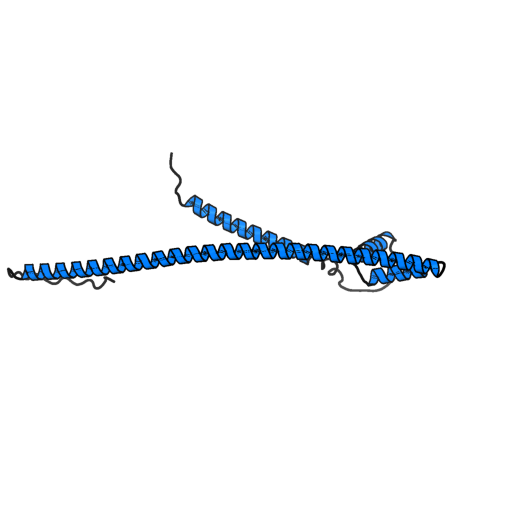ATOM 648 C C . ALA A 1 90 ? 32.835 2.280 -44.275 1.00 92.50 90 ALA A C 1
ATOM 650 O O . ALA A 1 90 ? 33.862 2.955 -44.204 1.00 92.50 90 ALA A O 1
ATOM 651 N N . ALA A 1 91 ? 32.430 1.733 -45.424 1.00 86.50 91 ALA A N 1
ATOM 652 C CA . ALA A 1 91 ? 33.208 1.822 -46.664 1.00 86.50 91 ALA A CA 1
ATOM 653 C C . ALA A 1 91 ? 32.974 3.132 -47.444 1.00 86.50 91 ALA A C 1
ATOM 655 O O . ALA A 1 91 ? 33.778 3.510 -48.297 1.00 86.50 91 ALA A O 1
ATOM 656 N N . SER A 1 92 ? 31.861 3.822 -47.182 1.00 90.19 92 SER A N 1
ATOM 657 C CA . SER A 1 92 ? 31.475 5.075 -47.835 1.00 90.19 92 SER A CA 1
ATOM 658 C C . SER A 1 92 ? 30.608 5.932 -46.910 1.00 90.19 92 SER A C 1
ATOM 660 O O . SER A 1 92 ? 30.085 5.455 -45.903 1.00 90.19 92 SER A O 1
ATOM 662 N N . MET A 1 93 ? 30.421 7.208 -47.260 1.00 89.12 93 MET A N 1
ATOM 663 C CA . MET A 1 93 ? 29.571 8.117 -46.482 1.00 89.12 93 MET A CA 1
ATOM 664 C C . MET A 1 93 ? 28.104 7.658 -46.439 1.00 89.12 93 MET A C 1
ATOM 666 O O . MET A 1 93 ? 27.420 7.881 -45.444 1.00 89.12 93 MET A O 1
ATOM 670 N N . ASP A 1 94 ? 27.618 7.009 -47.497 1.00 90.94 94 ASP A N 1
ATOM 671 C CA . ASP A 1 94 ? 26.246 6.497 -47.541 1.00 90.94 94 ASP A CA 1
ATOM 672 C C . ASP A 1 94 ? 26.096 5.221 -46.698 1.00 90.94 94 ASP A C 1
ATOM 674 O O . ASP A 1 94 ? 25.129 5.103 -45.948 1.00 90.94 94 ASP A O 1
ATOM 678 N N . ASP A 1 95 ? 27.105 4.341 -46.692 1.00 90.06 95 ASP A N 1
ATOM 679 C CA . ASP A 1 95 ? 27.162 3.173 -45.795 1.00 90.06 95 ASP A CA 1
ATOM 680 C C . ASP A 1 95 ? 27.238 3.604 -44.316 1.00 90.06 95 ASP A C 1
ATOM 682 O O . ASP A 1 95 ? 26.533 3.072 -43.459 1.00 90.06 95 ASP A O 1
ATOM 686 N N . ALA A 1 96 ? 28.006 4.656 -44.010 1.00 92.62 96 ALA A N 1
ATOM 687 C CA . ALA A 1 96 ? 28.065 5.242 -42.671 1.00 92.62 96 ALA A CA 1
ATOM 688 C C . ALA A 1 96 ? 26.698 5.784 -42.213 1.00 92.62 96 ALA A C 1
ATOM 690 O O . ALA A 1 96 ? 26.314 5.605 -41.055 1.00 92.62 96 ALA A O 1
ATOM 691 N N . ARG A 1 97 ? 25.937 6.422 -43.115 1.00 89.94 97 ARG A N 1
ATOM 692 C CA . ARG A 1 97 ? 24.584 6.924 -42.819 1.00 89.94 97 ARG A CA 1
ATOM 693 C C . ARG A 1 97 ? 23.605 5.792 -42.545 1.00 89.94 97 ARG A C 1
ATOM 695 O O . ARG A 1 97 ? 22.859 5.878 -41.573 1.00 89.94 97 ARG A O 1
ATOM 702 N N . GLU A 1 98 ? 23.616 4.738 -43.357 1.00 93.25 98 GLU A N 1
ATOM 703 C CA . GLU A 1 98 ? 22.746 3.578 -43.142 1.00 93.25 98 GLU A CA 1
ATOM 704 C C . GLU A 1 98 ? 23.058 2.868 -41.823 1.00 93.25 98 GLU A C 1
ATOM 706 O O . GLU A 1 98 ? 22.147 2.543 -41.060 1.00 93.25 98 GLU A O 1
ATOM 711 N N . ARG A 1 99 ? 24.342 2.660 -41.516 1.00 91.00 99 ARG A N 1
ATOM 712 C CA . ARG A 1 99 ? 24.771 2.048 -40.252 1.00 91.00 99 ARG A CA 1
ATOM 713 C C . ARG A 1 99 ? 24.417 2.913 -39.049 1.00 91.00 99 ARG A C 1
ATOM 715 O O . ARG A 1 99 ? 23.870 2.402 -38.076 1.00 91.00 99 ARG A O 1
ATOM 722 N N . GLY A 1 100 ? 24.653 4.222 -39.139 1.00 91.75 100 GLY A N 1
ATOM 723 C CA . GLY A 1 100 ? 24.268 5.180 -38.104 1.00 91.75 100 GLY A CA 1
ATOM 724 C C . GLY A 1 100 ? 22.760 5.187 -37.844 1.00 91.75 100 GLY A C 1
ATOM 725 O O . GLY A 1 100 ? 22.347 5.155 -36.687 1.00 91.75 100 GLY A O 1
ATOM 726 N N . ALA A 1 101 ? 21.941 5.155 -38.900 1.00 92.06 101 ALA A N 1
ATOM 727 C CA . ALA A 1 101 ? 20.487 5.062 -38.778 1.00 92.06 101 ALA A CA 1
ATOM 728 C C . ALA A 1 101 ? 20.058 3.772 -38.061 1.00 92.06 101 ALA A C 1
ATOM 730 O O . ALA A 1 101 ? 19.305 3.837 -37.095 1.00 92.06 101 ALA A O 1
ATOM 731 N N . ARG A 1 102 ? 20.619 2.614 -38.439 1.00 92.19 102 ARG A N 1
ATOM 732 C CA . ARG A 1 102 ? 20.306 1.326 -37.792 1.00 92.19 102 ARG A CA 1
ATOM 733 C C . ARG A 1 102 ? 20.657 1.307 -36.302 1.00 92.19 102 ARG A C 1
ATOM 735 O O . ARG A 1 102 ? 19.882 0.782 -35.506 1.00 92.19 102 ARG A O 1
ATOM 742 N N . VAL A 1 103 ? 21.801 1.877 -35.911 1.00 92.94 103 VAL A N 1
ATOM 743 C CA . VAL A 1 103 ? 22.202 1.961 -34.493 1.00 92.94 103 VAL A CA 1
ATOM 744 C C . VAL A 1 103 ? 21.265 2.885 -33.710 1.00 92.94 103 VAL A C 1
ATOM 746 O O . VAL A 1 103 ? 20.881 2.554 -32.589 1.00 92.94 103 VAL A O 1
ATOM 749 N N . LEU A 1 104 ? 20.853 4.013 -34.294 1.00 93.44 104 LEU A N 1
ATOM 750 C CA . LEU A 1 104 ? 19.902 4.933 -33.665 1.00 93.44 104 LEU A CA 1
ATOM 751 C C . LEU A 1 104 ? 18.495 4.335 -33.541 1.00 93.44 104 LEU A C 1
ATOM 753 O O . LEU A 1 104 ? 17.852 4.530 -32.510 1.00 93.44 104 LEU A O 1
ATOM 757 N N . ASP A 1 105 ? 18.041 3.569 -34.531 1.00 94.06 105 ASP A N 1
ATOM 758 C CA . ASP A 1 105 ? 16.766 2.847 -34.469 1.00 94.06 105 ASP A CA 1
ATOM 759 C C . ASP A 1 105 ? 16.790 1.776 -33.369 1.00 94.06 105 ASP A C 1
ATOM 761 O O . ASP A 1 105 ? 15.856 1.675 -32.569 1.00 94.06 105 ASP A O 1
ATOM 765 N N . ALA A 1 106 ? 17.888 1.016 -33.267 1.00 90.19 106 ALA A N 1
ATOM 766 C CA . ALA 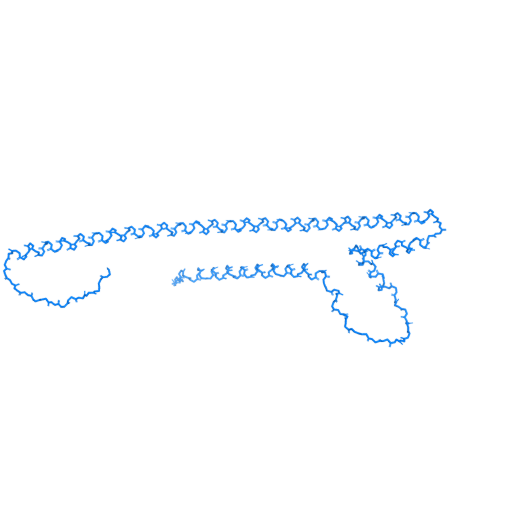A 1 106 ? 18.090 0.034 -32.202 1.00 90.19 106 ALA A CA 1
ATOM 767 C C . ALA A 1 106 ? 18.134 0.690 -30.810 1.00 90.19 106 ALA A C 1
ATOM 769 O O . ALA A 1 106 ? 17.497 0.199 -29.874 1.00 90.19 106 ALA A O 1
ATOM 770 N N . PHE A 1 107 ? 18.817 1.830 -30.678 1.00 90.62 107 PHE A N 1
ATOM 771 C CA . PHE A 1 107 ? 18.819 2.628 -29.452 1.00 90.62 107 PHE A CA 1
ATOM 772 C C . PHE A 1 107 ? 17.409 3.119 -29.097 1.00 90.62 107 PHE A C 1
ATOM 774 O O . PHE A 1 107 ? 16.968 2.970 -27.957 1.00 90.62 107 PHE A O 1
ATOM 781 N N . GLY A 1 108 ? 16.672 3.664 -30.070 1.00 90.06 108 GLY A N 1
ATOM 782 C CA . GLY A 1 108 ? 15.299 4.131 -29.881 1.00 90.06 108 GLY A CA 1
ATOM 783 C C . GLY A 1 108 ? 14.363 3.015 -29.412 1.00 90.06 108 GLY A C 1
ATOM 784 O O . GLY A 1 108 ? 13.580 3.217 -28.482 1.00 90.06 108 GLY A O 1
ATOM 785 N N . ALA A 1 109 ? 14.494 1.818 -29.986 1.00 89.50 109 ALA A N 1
ATOM 786 C CA . ALA A 1 109 ? 13.750 0.637 -29.560 1.00 89.50 109 ALA A CA 1
ATOM 787 C C . ALA A 1 109 ? 14.101 0.215 -28.121 1.00 89.50 109 ALA A C 1
ATOM 789 O O . ALA A 1 109 ? 13.196 -0.044 -27.324 1.00 89.50 109 ALA A O 1
ATOM 790 N N . ALA A 1 110 ? 15.388 0.204 -27.758 1.00 87.12 110 ALA A N 1
ATOM 791 C CA . ALA A 1 110 ? 15.843 -0.139 -26.409 1.00 87.12 110 ALA A CA 1
ATOM 792 C C . ALA A 1 110 ? 15.344 0.867 -25.354 1.00 87.12 110 ALA A C 1
ATOM 794 O O . ALA A 1 110 ? 14.800 0.477 -24.318 1.00 87.12 110 ALA A O 1
ATOM 795 N N . VAL A 1 111 ? 15.443 2.170 -25.639 1.00 89.00 111 VAL A N 1
ATOM 796 C CA . VAL A 1 111 ? 14.924 3.231 -24.761 1.00 89.00 111 VAL A CA 1
ATOM 797 C C . VAL A 1 111 ? 13.403 3.150 -24.634 1.00 89.00 111 VAL A C 1
ATOM 799 O O . VAL A 1 111 ? 12.875 3.279 -23.526 1.00 89.00 111 VAL A O 1
ATOM 802 N N . GLY A 1 112 ? 12.696 2.907 -25.741 1.00 87.81 112 GLY A N 1
ATOM 803 C CA . GLY A 1 112 ? 11.244 2.736 -25.757 1.00 87.81 112 GLY A CA 1
ATOM 804 C C . GLY A 1 112 ? 10.787 1.555 -24.899 1.00 87.81 112 GLY A C 1
ATOM 805 O O . GLY A 1 112 ? 9.896 1.712 -24.062 1.00 87.81 112 GLY A O 1
ATOM 806 N N . ALA A 1 113 ? 11.445 0.402 -25.032 1.00 86.06 113 ALA A N 1
ATOM 807 C CA . ALA A 1 113 ? 11.173 -0.779 -24.216 1.00 86.06 113 ALA A CA 1
ATOM 808 C C . ALA A 1 113 ? 11.453 -0.526 -22.723 1.00 86.06 113 ALA A C 1
ATOM 810 O O . ALA A 1 113 ? 10.619 -0.841 -21.873 1.00 86.06 113 ALA A O 1
ATOM 811 N N . GLY A 1 114 ? 12.577 0.118 -22.394 1.00 84.19 114 GLY A N 1
ATOM 812 C CA . GLY A 1 114 ? 12.913 0.477 -21.014 1.00 84.19 114 GLY A CA 1
ATOM 813 C C . GLY A 1 114 ? 11.961 1.512 -20.401 1.00 84.19 114 GLY A C 1
ATOM 814 O O . GLY A 1 114 ? 11.688 1.485 -19.200 1.00 84.19 114 GLY A O 1
ATOM 815 N N . ALA A 1 115 ? 11.424 2.440 -21.197 1.00 85.12 115 ALA A N 1
ATOM 816 C CA . ALA A 1 115 ? 10.392 3.374 -20.751 1.00 85.12 115 ALA A CA 1
ATOM 817 C C . ALA A 1 115 ? 9.053 2.665 -20.498 1.00 85.12 115 ALA A C 1
ATOM 819 O O . ALA A 1 115 ? 8.443 2.891 -19.453 1.00 85.12 115 ALA A O 1
ATOM 820 N N . ALA A 1 116 ? 8.628 1.772 -21.398 1.00 85.19 116 ALA A N 1
ATOM 821 C CA . ALA A 1 116 ? 7.412 0.979 -21.229 1.00 85.19 116 ALA A CA 1
ATOM 822 C C . ALA A 1 116 ? 7.483 0.090 -19.978 1.00 85.19 116 ALA A C 1
ATOM 824 O O . ALA A 1 116 ? 6.579 0.128 -19.147 1.00 85.19 116 ALA A O 1
ATOM 825 N N . ALA A 1 117 ? 8.601 -0.613 -19.770 1.00 84.81 117 ALA A N 1
ATOM 826 C CA . ALA A 1 117 ? 8.809 -1.441 -18.585 1.00 84.81 117 ALA A CA 1
ATOM 827 C C . ALA A 1 117 ? 8.751 -0.627 -17.279 1.00 84.81 117 ALA A C 1
ATOM 829 O O . ALA A 1 117 ? 8.138 -1.062 -16.302 1.00 84.81 117 ALA A O 1
ATOM 830 N N . ARG A 1 118 ? 9.335 0.582 -17.259 1.00 88.88 118 ARG A N 1
ATOM 831 C CA . ARG A 1 118 ? 9.260 1.489 -16.100 1.00 88.88 118 ARG A CA 1
ATOM 832 C C . ARG A 1 118 ? 7.843 1.997 -15.844 1.00 88.88 118 ARG A C 1
ATOM 834 O O . ARG A 1 118 ? 7.425 2.044 -14.689 1.00 88.88 118 ARG A O 1
ATOM 841 N N . LEU A 1 119 ? 7.097 2.353 -16.890 1.00 92.00 119 LEU A N 1
ATOM 842 C CA . LEU A 1 119 ? 5.694 2.761 -16.762 1.00 92.00 119 LEU A CA 1
ATOM 843 C C . LEU A 1 119 ? 4.822 1.612 -16.250 1.00 92.00 119 LEU A C 1
ATOM 845 O O . LEU A 1 119 ? 4.006 1.816 -15.351 1.00 92.00 119 LEU A O 1
ATOM 849 N N . ASP A 1 120 ? 5.041 0.398 -16.748 1.00 91.12 120 ASP A N 1
ATOM 850 C CA . ASP A 1 120 ? 4.350 -0.794 -16.271 1.00 91.12 120 ASP A CA 1
ATOM 851 C C . ASP A 1 120 ? 4.678 -1.075 -14.803 1.00 91.12 120 ASP A C 1
ATOM 853 O O . ASP A 1 120 ? 3.766 -1.300 -14.004 1.00 91.12 120 ASP A O 1
ATOM 857 N N . ALA A 1 121 ? 5.951 -1.004 -14.408 1.00 91.31 121 ALA A N 1
ATOM 858 C CA . ALA A 1 121 ? 6.362 -1.173 -13.017 1.00 91.31 121 ALA A CA 1
ATOM 859 C C . ALA A 1 121 ? 5.714 -0.117 -12.104 1.00 91.31 121 ALA A C 1
ATOM 861 O O . ALA A 1 121 ? 5.110 -0.466 -11.085 1.00 91.31 121 ALA A O 1
ATOM 862 N N . ALA A 1 122 ? 5.745 1.155 -12.509 1.00 91.56 122 ALA A N 1
ATOM 863 C CA . ALA A 1 122 ? 5.101 2.247 -11.787 1.00 91.56 122 ALA A CA 1
ATOM 864 C C . ALA A 1 122 ? 3.579 2.043 -11.678 1.00 91.56 122 ALA A C 1
ATOM 866 O O . ALA A 1 122 ? 2.994 2.239 -10.612 1.00 91.56 122 ALA A O 1
ATOM 867 N N . SER A 1 123 ? 2.920 1.580 -12.743 1.00 92.25 123 SER A N 1
ATOM 868 C CA . SER A 1 123 ? 1.479 1.304 -12.732 1.00 92.25 123 SER A CA 1
ATOM 869 C C . SER A 1 123 ? 1.111 0.188 -11.744 1.00 92.25 123 SER A C 1
ATOM 871 O O . SER A 1 123 ? 0.138 0.315 -10.992 1.00 92.25 123 SER A O 1
ATOM 873 N N . ARG A 1 124 ? 1.931 -0.870 -11.665 1.00 93.88 124 ARG A N 1
ATOM 874 C CA . ARG A 1 124 ? 1.764 -1.965 -10.697 1.00 93.88 124 ARG A CA 1
ATOM 875 C C . ARG A 1 124 ? 1.943 -1.467 -9.267 1.00 93.88 124 ARG A C 1
ATOM 877 O O . ARG A 1 124 ? 1.124 -1.807 -8.411 1.00 93.88 124 ARG A O 1
ATOM 884 N N . GLN A 1 125 ? 2.955 -0.635 -9.017 1.00 94.31 125 GLN A N 1
ATOM 885 C CA . GLN A 1 125 ? 3.188 -0.020 -7.707 1.00 94.31 125 GLN A CA 1
ATOM 886 C C . GLN A 1 125 ? 2.014 0.870 -7.287 1.00 94.31 125 GLN A C 1
ATOM 888 O O . GLN A 1 125 ? 1.508 0.733 -6.176 1.00 94.31 125 GLN A O 1
ATOM 893 N N . ILE A 1 126 ? 1.498 1.712 -8.187 1.00 95.06 126 ILE A N 1
ATOM 894 C CA . ILE A 1 126 ? 0.304 2.530 -7.925 1.00 95.06 126 ILE A CA 1
ATOM 895 C C . ILE A 1 126 ? -0.902 1.640 -7.596 1.00 95.06 126 ILE A C 1
ATOM 897 O O . ILE A 1 126 ? -1.660 1.936 -6.672 1.00 95.06 126 ILE A O 1
ATOM 901 N N . GLY A 1 127 ? -1.086 0.536 -8.324 1.00 94.56 127 GLY A N 1
ATOM 902 C CA . GLY A 1 127 ? -2.141 -0.437 -8.043 1.00 94.56 127 GLY A CA 1
ATOM 903 C C . GLY A 1 127 ? -2.002 -1.072 -6.657 1.00 94.56 127 GLY A C 1
ATOM 904 O O . GLY A 1 127 ? -2.988 -1.194 -5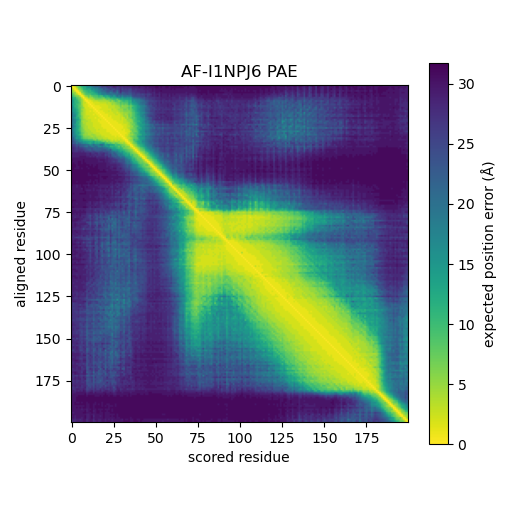.928 1.00 94.56 127 GLY A O 1
ATOM 905 N N . PHE A 1 128 ? -0.780 -1.434 -6.266 1.00 95.38 128 PHE A N 1
ATOM 906 C CA . PHE A 1 128 ? -0.485 -1.949 -4.933 1.00 95.38 128 PHE A CA 1
ATOM 907 C C . PHE A 1 128 ? -0.776 -0.912 -3.842 1.00 95.38 128 PHE A C 1
ATOM 909 O O . PHE A 1 128 ? -1.533 -1.208 -2.920 1.00 95.38 128 PHE A O 1
ATOM 916 N N . LEU A 1 129 ? -0.277 0.317 -3.990 1.00 96.56 129 LEU A N 1
ATOM 917 C CA . LEU A 1 129 ? -0.501 1.402 -3.032 1.00 96.56 129 LEU A CA 1
ATOM 918 C C . LEU A 1 129 ? -1.991 1.718 -2.866 1.00 96.56 129 LEU A C 1
ATOM 920 O O . LEU A 1 129 ? -2.470 1.842 -1.743 1.00 96.56 129 LEU A O 1
ATOM 924 N N . LYS A 1 130 ? -2.764 1.762 -3.958 1.00 96.88 130 LYS A N 1
ATOM 925 C CA . LYS A 1 130 ? -4.225 1.941 -3.885 1.00 96.88 130 LYS A CA 1
ATOM 926 C C . LYS A 1 130 ? -4.896 0.835 -3.070 1.00 96.88 130 LYS A C 1
ATOM 928 O O . LYS A 1 130 ? -5.757 1.126 -2.242 1.00 96.88 130 LYS A O 1
ATOM 933 N N . ARG A 1 131 ? -4.501 -0.427 -3.274 1.00 96.00 131 ARG A N 1
ATOM 934 C CA . ARG A 1 131 ? -5.025 -1.558 -2.490 1.00 96.00 131 ARG A CA 1
ATOM 935 C C . ARG A 1 131 ? -4.648 -1.447 -1.015 1.00 96.00 131 ARG A C 1
ATOM 937 O O . ARG A 1 131 ? -5.522 -1.634 -0.173 1.00 96.00 131 ARG A O 1
ATOM 944 N N . ALA A 1 132 ? -3.401 -1.093 -0.711 1.00 95.94 132 ALA A N 1
ATOM 945 C CA . ALA A 1 132 ? -2.931 -0.896 0.658 1.00 95.94 132 ALA A CA 1
ATOM 946 C C . ALA A 1 132 ? -3.711 0.221 1.374 1.00 95.94 132 ALA A C 1
ATOM 948 O O . ALA A 1 132 ? -4.186 0.027 2.490 1.00 95.94 132 ALA A O 1
ATOM 949 N N . VAL A 1 133 ? -3.938 1.355 0.704 1.00 97.38 133 VAL A N 1
ATOM 950 C CA . VAL A 1 133 ? -4.725 2.472 1.252 1.00 97.38 133 VAL A CA 1
ATOM 951 C C . VAL A 1 133 ? -6.174 2.062 1.514 1.00 97.38 133 VAL A C 1
ATOM 953 O O . VAL A 1 133 ? -6.709 2.349 2.584 1.00 97.38 133 VAL A O 1
ATOM 956 N N . LEU A 1 134 ? -6.817 1.358 0.577 1.00 96.94 134 LEU A N 1
ATOM 957 C CA . LEU A 1 134 ? -8.186 0.868 0.772 1.00 96.94 134 LEU A CA 1
ATOM 958 C C . LEU A 1 134 ? -8.276 -0.134 1.926 1.00 96.94 134 LEU A C 1
ATOM 960 O O . LEU A 1 134 ? -9.231 -0.090 2.702 1.00 96.94 134 LEU A O 1
ATOM 964 N N . PHE A 1 135 ? -7.293 -1.024 2.050 1.00 96.44 135 PHE A N 1
ATOM 965 C CA . PHE A 1 135 ? -7.213 -1.966 3.160 1.00 96.44 135 PHE A CA 1
ATOM 966 C C . PHE A 1 135 ? -7.067 -1.235 4.495 1.00 96.44 135 PHE A C 1
ATOM 968 O O . PHE A 1 135 ? -7.861 -1.460 5.406 1.00 96.44 135 PHE A O 1
ATOM 975 N N . HIS A 1 136 ? -6.130 -0.290 4.582 1.00 95.62 136 HIS A N 1
ATOM 976 C CA . HIS A 1 136 ? -5.915 0.502 5.787 1.00 95.62 136 HIS A CA 1
ATOM 977 C C . HIS A 1 136 ? -7.162 1.310 6.170 1.00 95.62 136 HIS A C 1
ATOM 979 O O . HIS A 1 136 ? -7.550 1.342 7.335 1.00 95.62 136 HIS A O 1
ATOM 985 N N . HIS A 1 137 ? -7.857 1.900 5.193 1.00 96.88 137 HIS A N 1
ATOM 986 C CA . HIS A 1 137 ? -9.117 2.596 5.439 1.00 96.88 137 HIS A CA 1
ATOM 987 C C . HIS A 1 137 ? -10.207 1.657 5.986 1.00 96.88 137 HIS A C 1
ATOM 989 O O . HIS A 1 137 ? -10.897 1.996 6.948 1.00 96.88 137 HIS A O 1
ATOM 995 N N . ARG A 1 138 ? -10.352 0.452 5.422 1.00 94.94 138 ARG A N 1
ATOM 996 C CA . ARG A 1 138 ? -11.304 -0.556 5.924 1.00 94.94 138 ARG A CA 1
ATOM 997 C C . ARG A 1 138 ? -10.971 -0.999 7.346 1.00 94.94 138 ARG A C 1
ATOM 999 O O . ARG A 1 138 ? -11.867 -1.069 8.180 1.00 94.94 138 ARG A O 1
ATOM 1006 N N . LEU A 1 139 ? -9.697 -1.248 7.632 1.00 96.50 139 LEU A N 1
ATOM 1007 C CA . LEU A 1 139 ? -9.255 -1.635 8.967 1.00 96.50 139 LEU A CA 1
ATOM 1008 C C . LEU A 1 139 ? -9.527 -0.519 9.981 1.00 96.50 139 LEU A C 1
ATOM 1010 O O . LEU A 1 139 ? -10.130 -0.761 11.024 1.00 96.50 139 LEU A O 1
ATOM 1014 N N . ARG A 1 140 ? -9.164 0.720 9.638 1.00 96.06 140 ARG A N 1
ATOM 1015 C CA . ARG A 1 140 ? -9.393 1.890 10.486 1.00 96.06 140 ARG A CA 1
ATOM 1016 C C . ARG A 1 140 ? -10.877 2.114 10.764 1.00 96.06 140 ARG A C 1
ATOM 1018 O O . ARG A 1 140 ? -11.262 2.299 11.910 1.00 96.06 140 ARG A O 1
ATOM 1025 N N . THR A 1 141 ? -11.726 2.042 9.742 1.00 96.31 141 THR A N 1
ATOM 1026 C CA . THR A 1 141 ? -13.177 2.207 9.925 1.00 96.31 141 THR A CA 1
ATOM 1027 C C . THR A 1 141 ? -13.796 1.086 10.763 1.00 96.31 141 THR A C 1
ATOM 1029 O O . THR A 1 141 ? -14.729 1.348 11.522 1.00 96.31 141 THR A O 1
ATOM 1032 N N . ALA A 1 142 ? -13.291 -0.148 10.671 1.00 95.75 142 ALA A N 1
ATOM 1033 C CA . ALA A 1 142 ? -13.706 -1.247 11.542 1.00 95.75 142 ALA A CA 1
ATOM 1034 C C . ALA A 1 142 ? -13.282 -1.006 13.001 1.00 95.75 142 ALA A C 1
ATOM 1036 O O . ALA A 1 142 ? -14.112 -1.124 13.901 1.00 95.75 142 ALA A O 1
ATOM 1037 N N . GLN A 1 143 ? -12.037 -0.578 13.232 1.00 96.25 143 GLN A N 1
ATOM 1038 C CA . GLN A 1 143 ? -11.555 -0.200 14.565 1.00 96.25 143 GLN A CA 1
ATOM 1039 C C . GLN A 1 143 ? -12.363 0.963 15.156 1.00 96.25 143 GLN A C 1
ATOM 1041 O O . GLN A 1 143 ? -12.772 0.907 16.311 1.00 96.25 143 GLN A O 1
ATOM 1046 N N . GLU A 1 144 ? -12.664 1.992 14.364 1.00 97.12 144 GLU A N 1
ATOM 1047 C CA . GLU A 1 144 ? -13.489 3.127 14.792 1.00 97.12 144 GLU A CA 1
ATOM 1048 C C . GLU A 1 144 ? -14.930 2.714 15.133 1.00 97.12 144 GLU A C 1
ATOM 1050 O O . GLU A 1 144 ? -15.562 3.352 15.975 1.00 97.12 144 GLU A O 1
ATOM 1055 N N . LYS A 1 145 ? -15.485 1.674 14.494 1.00 96.62 145 LYS A N 1
ATOM 1056 C CA . LYS A 1 145 ? -16.793 1.102 14.868 1.00 96.62 145 LYS A CA 1
ATOM 1057 C C . LYS A 1 145 ? -16.709 0.362 16.200 1.00 96.62 145 LYS A C 1
ATOM 1059 O O . LYS A 1 145 ? -17.461 0.705 17.104 1.00 96.62 145 LYS A O 1
ATOM 1064 N N . ALA A 1 146 ? -15.744 -0.545 16.347 1.00 95.50 146 ALA A N 1
ATOM 1065 C CA . ALA A 1 146 ? -15.536 -1.292 17.587 1.00 95.50 146 ALA A CA 1
ATOM 1066 C C . ALA A 1 146 ? -15.276 -0.360 18.784 1.00 95.50 146 ALA A C 1
ATOM 1068 O O . ALA A 1 146 ? -15.854 -0.528 19.853 1.00 95.50 146 ALA A O 1
ATOM 1069 N N . GLN A 1 147 ? -14.471 0.693 18.596 1.00 96.19 147 GLN A N 1
ATOM 1070 C CA . GLN A 1 147 ? -14.249 1.704 19.633 1.00 96.19 147 GLN A CA 1
ATOM 1071 C C . GLN A 1 147 ? -15.527 2.462 20.002 1.00 96.19 147 GLN A C 1
ATOM 1073 O O . GLN A 1 147 ? -15.714 2.798 21.168 1.00 96.19 147 GLN A O 1
ATOM 1078 N N . ARG A 1 148 ? -16.400 2.764 19.034 1.00 97.00 148 ARG A N 1
ATOM 1079 C CA . ARG A 1 148 ? -17.685 3.422 19.313 1.00 97.00 148 ARG A CA 1
ATOM 1080 C C . ARG A 1 148 ? -18.638 2.509 20.075 1.00 97.00 148 ARG A C 1
ATOM 1082 O O . ARG A 1 148 ? -19.268 2.980 21.012 1.00 97.00 148 ARG A O 1
ATOM 1089 N N . GLU A 1 149 ? -18.709 1.235 19.706 1.00 97.12 149 GLU A N 1
ATOM 1090 C CA . GLU A 1 149 ? -19.510 0.231 20.415 1.00 97.12 149 GLU A CA 1
ATOM 1091 C C . GLU A 1 149 ? -19.036 0.070 21.862 1.00 97.12 149 GLU A C 1
ATOM 1093 O O . GLU A 1 149 ? -19.847 0.137 22.782 1.00 97.12 149 GLU A O 1
ATOM 1098 N N . LEU A 1 150 ? -17.721 -0.025 22.077 1.00 97.44 150 LEU A N 1
ATOM 1099 C CA . LEU A 1 150 ? -17.146 -0.113 23.418 1.00 97.44 150 LEU A CA 1
ATOM 1100 C C . LEU A 1 150 ? -17.444 1.136 24.259 1.00 97.44 150 LEU A C 1
ATOM 1102 O O . LEU A 1 150 ? -17.793 1.024 25.429 1.00 97.44 150 LEU A O 1
ATOM 1106 N N . ARG A 1 151 ? -17.334 2.337 23.674 1.00 97.81 151 ARG A N 1
ATOM 1107 C CA . ARG A 1 151 ? -17.688 3.589 24.367 1.00 97.81 151 ARG A CA 1
ATOM 1108 C C . ARG A 1 151 ? -19.156 3.604 24.772 1.00 97.81 151 ARG A C 1
ATOM 1110 O O . ARG A 1 151 ? -19.454 3.924 25.913 1.00 97.81 151 ARG A O 1
ATOM 1117 N N . TRP A 1 152 ? -20.042 3.205 23.863 1.00 97.88 152 TRP A N 1
ATOM 1118 C CA . TRP A 1 152 ? -21.469 3.126 24.155 1.00 97.88 152 TRP A CA 1
ATOM 1119 C C . TRP A 1 152 ? -21.763 2.147 25.303 1.00 97.88 152 TRP A C 1
ATOM 1121 O O . TRP A 1 152 ? -22.520 2.484 26.205 1.00 97.88 152 TRP A O 1
ATOM 1131 N N . GLN A 1 153 ? -21.112 0.979 25.324 1.00 97.88 153 GLN A N 1
ATOM 1132 C CA . GLN A 1 153 ? -21.238 0.022 26.431 1.00 97.88 153 GLN A CA 1
ATOM 1133 C C . GLN A 1 153 ? -20.731 0.595 27.760 1.00 97.88 153 GLN A C 1
ATOM 1135 O O . GLN A 1 153 ? -21.364 0.402 28.792 1.00 97.88 153 GLN A O 1
ATOM 1140 N N . LEU A 1 154 ? -19.601 1.310 27.755 1.00 97.81 154 LEU A N 1
ATOM 1141 C CA . LEU A 1 154 ? -19.076 1.957 28.961 1.00 97.81 154 LEU A CA 1
ATOM 1142 C C . LEU A 1 154 ? -20.034 3.018 29.509 1.00 97.81 154 LEU A C 1
ATOM 1144 O O . LEU A 1 154 ? -20.205 3.105 30.725 1.00 97.81 154 LEU A O 1
ATOM 1148 N N . ASP A 1 155 ? -20.655 3.802 28.629 1.00 97.88 155 ASP A N 1
ATOM 1149 C CA . ASP A 1 155 ? -21.645 4.803 29.022 1.00 97.88 155 ASP A CA 1
ATOM 1150 C C . ASP A 1 155 ? -22.902 4.136 29.612 1.00 97.88 155 ASP A C 1
ATOM 1152 O O . ASP A 1 155 ? -23.362 4.546 30.678 1.00 97.88 155 ASP A O 1
ATOM 1156 N N . ASP A 1 156 ? -23.393 3.050 29.004 1.00 98.06 156 ASP A N 1
ATOM 1157 C CA . ASP A 1 156 ? -24.534 2.274 29.516 1.00 98.06 156 ASP A CA 1
ATOM 1158 C C . ASP A 1 156 ? -24.245 1.667 30.902 1.00 98.06 156 ASP A C 1
ATOM 1160 O O . ASP A 1 156 ? -25.018 1.841 31.849 1.00 98.06 156 ASP A O 1
ATOM 1164 N N . TYR A 1 157 ? -23.073 1.046 31.081 1.00 97.94 157 TYR A N 1
ATOM 1165 C CA . TYR A 1 157 ? -22.654 0.534 32.388 1.00 97.94 157 TYR A CA 1
ATOM 1166 C C . TYR A 1 157 ? -22.509 1.647 33.427 1.00 97.94 157 TYR A C 1
ATOM 1168 O O . TYR A 1 157 ? -22.882 1.461 34.588 1.00 97.94 157 TYR A O 1
ATOM 1176 N N . ARG A 1 158 ? -22.004 2.819 33.031 1.00 97.94 158 ARG A N 1
ATOM 1177 C CA . ARG A 1 158 ? -21.888 3.975 33.923 1.00 97.94 158 ARG A CA 1
ATOM 1178 C C . ARG A 1 158 ? -23.258 4.462 34.391 1.00 97.94 158 ARG A C 1
ATOM 1180 O O . ARG A 1 158 ? -23.421 4.744 35.578 1.00 97.94 158 ARG A O 1
ATOM 1187 N N . GLU A 1 159 ? -24.243 4.534 33.500 1.00 97.50 159 GLU A N 1
ATOM 1188 C CA . GLU A 1 159 ? -25.620 4.859 33.880 1.00 97.50 159 GLU A CA 1
ATOM 1189 C C . GLU A 1 159 ? -26.226 3.800 34.806 1.00 97.50 159 GLU A C 1
ATOM 1191 O O . GLU A 1 159 ? -26.900 4.138 35.783 1.00 97.50 159 GLU A O 1
ATOM 1196 N N . GLN A 1 160 ? -25.982 2.517 34.532 1.00 97.44 160 GLN A N 1
ATOM 1197 C CA . GLN A 1 160 ? -26.484 1.428 35.365 1.00 97.44 160 GLN A CA 1
ATOM 1198 C C . GLN A 1 160 ? -25.921 1.497 36.789 1.00 97.44 160 GLN A C 1
ATOM 1200 O O . GLN A 1 160 ? -26.679 1.348 37.750 1.00 97.44 160 GLN A O 1
ATOM 1205 N N . VAL A 1 161 ? -24.624 1.784 36.935 1.00 97.44 161 VAL A N 1
ATOM 1206 C CA . VAL A 1 161 ? -23.983 1.991 38.241 1.00 97.44 161 VAL A CA 1
ATOM 1207 C C . VAL A 1 161 ? -24.624 3.169 38.976 1.00 97.44 161 VAL A C 1
ATOM 1209 O O . VAL A 1 161 ? -25.064 2.992 40.108 1.00 97.44 161 VAL A O 1
ATOM 1212 N N . GLN A 1 162 ? -24.809 4.319 38.319 1.00 97.69 162 GLN A N 1
ATOM 1213 C CA . GLN A 1 162 ? -25.456 5.485 38.941 1.00 97.69 162 GLN A CA 1
ATOM 1214 C C . GLN A 1 162 ? -26.893 5.196 39.407 1.00 97.69 162 GLN A C 1
ATOM 1216 O O . GLN A 1 162 ? -27.314 5.649 40.474 1.00 97.69 162 GLN A O 1
ATOM 1221 N N . ARG A 1 163 ? -27.668 4.416 38.640 1.00 97.75 163 ARG A N 1
ATOM 1222 C CA . ARG A 1 163 ? -29.020 3.995 39.053 1.00 97.75 163 ARG A CA 1
ATOM 1223 C C . ARG A 1 163 ? -28.979 3.073 40.267 1.00 97.75 163 ARG A C 1
ATOM 1225 O O . ARG A 1 163 ? -29.799 3.228 41.173 1.00 97.75 163 ARG A O 1
ATOM 1232 N N . LEU A 1 164 ? -28.045 2.122 40.289 1.00 97.50 164 LEU A N 1
ATOM 1233 C CA . LEU A 1 164 ? -27.868 1.211 41.418 1.00 97.50 164 LEU A CA 1
ATOM 1234 C C . LEU A 1 164 ? -27.435 1.969 42.676 1.00 97.50 164 LEU A C 1
ATOM 1236 O O . LEU A 1 164 ? -28.041 1.760 43.725 1.00 97.50 164 LEU A O 1
ATOM 1240 N N . GLU A 1 165 ? -26.487 2.897 42.565 1.00 96.75 165 GLU A N 1
ATOM 1241 C CA . GLU A 1 165 ? -26.066 3.791 43.650 1.00 96.75 165 GLU A CA 1
ATOM 1242 C C . GLU A 1 165 ? -27.249 4.587 44.214 1.00 96.75 165 GLU A C 1
ATOM 1244 O O . GLU A 1 165 ? -27.491 4.564 45.422 1.00 96.75 165 GLU A O 1
ATOM 1249 N N . ALA A 1 166 ? -28.055 5.217 43.351 1.00 97.31 166 ALA A N 1
ATOM 1250 C CA . ALA A 1 166 ? -29.246 5.952 43.772 1.00 97.31 166 ALA A CA 1
ATOM 1251 C C . ALA A 1 166 ? -30.280 5.046 44.467 1.00 97.31 166 ALA A C 1
ATOM 1253 O O . ALA A 1 166 ? -30.859 5.428 45.488 1.00 97.31 166 ALA A O 1
ATOM 1254 N N . SER A 1 167 ? -30.496 3.830 43.951 1.00 97.12 167 SER A N 1
ATOM 1255 C CA . SER A 1 167 ? -31.416 2.857 44.554 1.00 97.12 167 SER A CA 1
ATOM 1256 C C . SER A 1 167 ? -30.935 2.362 45.921 1.00 97.12 167 SER A C 1
ATOM 1258 O O . SER A 1 167 ? -31.729 2.262 46.857 1.00 97.12 167 SER A O 1
ATOM 1260 N N . ASN A 1 168 ? -29.631 2.113 46.064 1.00 97.00 168 ASN A N 1
ATOM 1261 C CA . ASN A 1 168 ? -29.016 1.681 47.311 1.00 97.00 168 ASN A CA 1
ATOM 1262 C C . ASN A 1 168 ? -29.084 2.806 48.346 1.00 97.00 168 ASN A C 1
ATOM 1264 O O . ASN A 1 168 ? -29.522 2.587 49.475 1.00 97.00 168 ASN A O 1
ATOM 1268 N N . TYR A 1 169 ? -28.781 4.038 47.931 1.00 97.81 169 TYR A N 1
ATOM 1269 C CA . TYR A 1 169 ? -28.936 5.211 48.776 1.00 97.81 169 TYR A CA 1
ATOM 1270 C C . TYR A 1 169 ? -30.380 5.366 49.276 1.00 97.81 169 TYR A C 1
ATOM 1272 O O . TYR A 1 169 ? -30.595 5.489 50.484 1.00 97.81 169 TYR A O 1
ATOM 1280 N N . ALA A 1 170 ? -31.376 5.277 48.387 1.00 97.12 170 ALA A N 1
ATOM 1281 C CA . ALA A 1 170 ? -32.789 5.346 48.760 1.00 97.12 170 ALA A CA 1
ATOM 1282 C C . ALA A 1 170 ? -33.184 4.230 49.740 1.00 97.12 170 ALA A C 1
ATOM 1284 O O . ALA A 1 170 ? -33.823 4.496 50.760 1.00 97.12 170 ALA A O 1
ATOM 1285 N N . LEU A 1 171 ? -32.757 2.990 49.483 1.00 96.94 171 LEU A N 1
ATOM 1286 C CA . LEU A 1 171 ? -32.996 1.862 50.381 1.00 96.94 171 LEU A CA 1
ATOM 1287 C C . LEU A 1 171 ? -32.353 2.092 51.755 1.00 96.94 171 LEU A C 1
ATOM 1289 O O . LEU A 1 171 ? -33.003 1.886 52.778 1.00 96.94 171 LEU A O 1
ATOM 1293 N N . SER A 1 172 ? -31.110 2.574 51.793 1.00 95.25 172 SER A N 1
ATOM 1294 C CA . SER A 1 172 ? -30.392 2.871 53.035 1.00 95.25 172 SER A CA 1
ATOM 1295 C C . SER A 1 172 ? -31.100 3.956 53.858 1.00 95.25 172 SER A C 1
ATOM 1297 O O . SER A 1 172 ? -31.191 3.855 55.083 1.0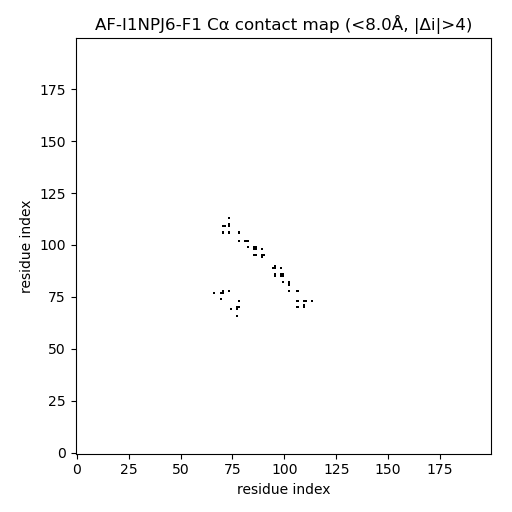0 95.25 172 SER A O 1
ATOM 1299 N N . LEU A 1 173 ? -31.676 4.960 53.188 1.00 95.12 173 LEU A N 1
ATOM 1300 C CA . LEU A 1 173 ? -32.469 6.009 53.816 1.00 95.12 173 LEU A CA 1
ATOM 1301 C C . LEU A 1 173 ? -33.773 5.442 54.394 1.00 95.12 173 LEU A C 1
ATOM 1303 O O . LEU A 1 173 ? -34.115 5.746 55.538 1.00 95.12 173 LEU A O 1
ATOM 1307 N N . HIS A 1 174 ? -34.480 4.596 53.640 1.00 94.44 174 HIS A N 1
ATOM 1308 C CA . HIS A 1 174 ? -35.702 3.937 54.105 1.00 94.44 174 HIS A CA 1
ATOM 1309 C C . HIS A 1 174 ? -35.451 3.013 55.299 1.00 94.44 174 HIS A C 1
ATOM 1311 O O . HIS A 1 174 ? -36.234 3.035 56.247 1.00 94.44 174 HIS A O 1
ATOM 1317 N N . LEU A 1 175 ? -34.351 2.255 55.296 1.00 94.38 175 LEU A N 1
ATOM 1318 C CA . LEU A 1 175 ? -33.963 1.408 56.425 1.00 94.38 175 LEU A CA 1
ATOM 1319 C C . LEU A 1 175 ? -33.695 2.243 57.681 1.00 94.38 175 LEU A C 1
ATOM 1321 O O . LEU A 1 175 ? -34.298 1.980 58.717 1.00 94.38 175 LEU A O 1
ATOM 1325 N N . ARG A 1 176 ? -32.916 3.330 57.578 1.00 92.38 176 ARG A N 1
ATOM 1326 C CA . ARG A 1 176 ? -32.707 4.252 58.712 1.00 92.38 176 ARG A CA 1
ATOM 1327 C C . ARG A 1 176 ? -34.017 4.850 59.221 1.00 92.38 176 ARG A C 1
ATOM 1329 O O . ARG A 1 176 ? -34.217 4.958 60.426 1.00 92.38 176 ARG A O 1
ATOM 1336 N N . GLN A 1 177 ? -34.924 5.242 58.326 1.00 90.94 177 GLN A N 1
ATOM 1337 C CA . GLN A 1 177 ? -36.239 5.759 58.714 1.00 90.94 177 GLN A CA 1
ATOM 1338 C C . GLN A 1 177 ? -37.095 4.694 59.413 1.00 90.94 177 GLN A C 1
ATOM 1340 O O . GLN A 1 177 ? -37.788 5.017 60.378 1.00 90.94 177 GLN A O 1
ATOM 1345 N N . ALA A 1 178 ? -37.052 3.439 58.958 1.00 90.25 178 ALA A N 1
ATOM 1346 C CA . ALA A 1 178 ? -37.745 2.323 59.593 1.00 90.25 178 ALA A CA 1
ATOM 1347 C C . ALA A 1 178 ? -37.160 2.002 60.977 1.00 90.25 178 ALA A C 1
ATOM 1349 O O . ALA A 1 178 ? -37.929 1.820 61.918 1.00 90.25 178 ALA A O 1
ATOM 1350 N N . ASP A 1 179 ? -35.835 2.023 61.131 1.00 85.00 179 ASP A N 1
ATOM 1351 C CA . ASP A 1 179 ? -35.154 1.830 62.416 1.00 85.00 179 ASP A CA 1
ATOM 1352 C C . ASP A 1 179 ? -35.480 2.948 63.409 1.00 85.00 179 ASP A C 1
ATOM 1354 O O . ASP A 1 179 ? -35.796 2.675 64.564 1.00 85.00 179 ASP A O 1
ATOM 1358 N N . LEU A 1 180 ? -35.497 4.207 62.960 1.00 81.62 180 LEU A N 1
ATOM 1359 C CA . LEU A 1 180 ? -35.911 5.344 63.788 1.00 81.62 180 LEU A CA 1
ATOM 1360 C C . LEU A 1 180 ? -37.392 5.248 64.192 1.00 81.62 180 LEU A C 1
ATOM 1362 O O . LEU A 1 180 ? -37.737 5.527 65.339 1.00 81.62 180 LEU A O 1
ATOM 1366 N N . ARG A 1 181 ? -38.275 4.810 63.281 1.00 78.00 181 ARG A N 1
ATOM 1367 C CA . ARG A 1 181 ? -39.696 4.562 63.589 1.00 78.00 181 ARG A CA 1
ATOM 1368 C C . ARG A 1 181 ? -39.893 3.371 64.529 1.00 78.00 181 ARG A C 1
ATOM 1370 O O . ARG A 1 181 ? -40.792 3.413 65.363 1.00 78.00 181 ARG A O 1
ATOM 1377 N N . ARG A 1 182 ? -39.054 2.338 64.430 1.00 69.31 182 ARG A N 1
ATOM 1378 C CA . ARG A 1 182 ? -39.047 1.170 65.322 1.00 69.31 182 ARG A CA 1
ATOM 1379 C C . ARG A 1 182 ? -38.473 1.503 66.703 1.00 69.31 182 ARG A C 1
ATOM 1381 O O . ARG A 1 182 ? -38.977 1.001 67.700 1.00 69.31 182 ARG A O 1
ATOM 1388 N N . GLY A 1 183 ? -37.476 2.385 66.769 1.00 56.38 183 GLY A N 1
ATOM 1389 C CA . GLY A 1 183 ? -36.870 2.896 68.004 1.00 56.38 183 GLY A CA 1
ATOM 1390 C C . GLY A 1 183 ? -37.715 3.938 68.748 1.00 56.38 183 GLY A C 1
ATOM 1391 O O . GLY A 1 183 ? -37.400 4.275 69.886 1.00 56.38 183 GLY A O 1
ATOM 1392 N N . GLY A 1 184 ? -38.808 4.422 68.148 1.00 50.19 184 GLY A N 1
ATOM 1393 C CA . GLY A 1 184 ? -39.765 5.340 68.777 1.00 50.19 184 GLY A CA 1
ATOM 1394 C C . GLY A 1 184 ? -40.740 4.689 69.769 1.00 50.19 184 GLY A C 1
ATOM 1395 O O . GLY A 1 184 ? -41.574 5.388 70.339 1.00 50.19 184 GLY A O 1
ATOM 1396 N N . GLY A 1 185 ? -40.659 3.372 69.991 1.00 49.41 185 GLY A N 1
ATOM 1397 C CA . GLY A 1 185 ? -41.552 2.638 70.886 1.00 49.41 185 GLY A CA 1
ATOM 1398 C C . GLY A 1 185 ? -40.835 1.536 71.661 1.00 49.41 185 GLY A C 1
ATOM 1399 O O . GLY A 1 185 ? -40.890 0.376 71.271 1.00 49.41 185 GLY A O 1
ATOM 1400 N N . GLY A 1 186 ? -40.211 1.893 72.785 1.00 45.03 186 GLY A N 1
ATOM 1401 C CA . GLY A 1 186 ? -39.744 0.937 73.795 1.00 45.03 186 GLY A CA 1
ATOM 1402 C C . GLY A 1 186 ? -38.231 0.940 73.985 1.00 45.03 186 GLY A C 1
ATOM 1403 O O . GLY A 1 186 ? -37.479 0.468 73.139 1.00 45.03 186 GLY A O 1
ATOM 1404 N N . GLY A 1 187 ? -37.800 1.482 75.126 1.00 48.94 187 GLY A N 1
ATOM 1405 C CA . GLY A 1 187 ? -36.402 1.572 75.523 1.00 48.94 187 GLY A CA 1
ATOM 1406 C C . GLY A 1 187 ? -35.712 0.211 75.607 1.00 48.94 187 GLY A C 1
ATOM 1407 O O . GLY A 1 187 ? -36.260 -0.761 76.118 1.00 48.94 187 GLY A O 1
ATOM 1408 N N . GLY A 1 188 ? -34.475 0.172 75.129 1.00 42.28 188 GLY A N 1
ATOM 1409 C CA . GLY A 1 188 ? -33.609 -0.995 75.191 1.00 42.28 188 GLY A CA 1
ATOM 1410 C C . GLY A 1 188 ? -32.255 -0.639 74.607 1.00 42.28 188 GLY A C 1
ATOM 1411 O O . GLY A 1 188 ? -32.041 -0.756 73.406 1.00 42.28 188 GLY A O 1
ATOM 1412 N N . ALA A 1 189 ? -31.368 -0.136 75.462 1.00 60.28 189 ALA A N 1
ATOM 1413 C CA . ALA A 1 189 ? -29.974 0.116 75.138 1.00 60.28 189 ALA A CA 1
ATOM 1414 C C . ALA A 1 189 ? -29.318 -1.145 74.553 1.00 60.28 189 ALA A C 1
ATOM 1416 O O . ALA A 1 189 ? -29.384 -2.201 75.177 1.00 60.28 189 ALA A O 1
ATOM 1417 N N . MET A 1 190 ? -28.647 -1.022 73.40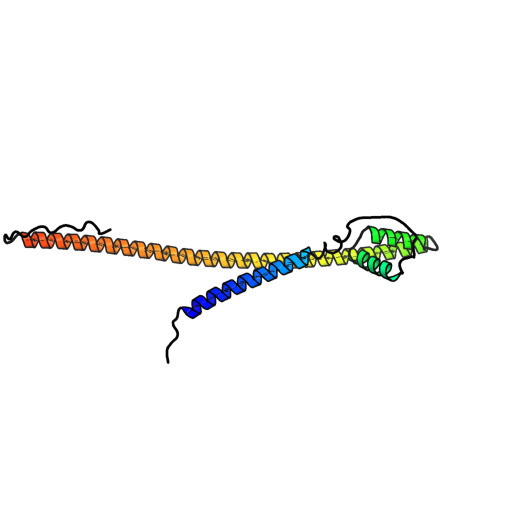3 1.00 57.75 190 MET A N 1
ATOM 1418 C CA . MET A 1 190 ? -27.636 -1.987 72.965 1.00 57.75 190 MET A CA 1
ATOM 1419 C C . MET A 1 190 ? -26.458 -1.279 72.270 1.00 57.75 190 MET A C 1
ATOM 1421 O O . MET A 1 190 ? -26.648 -0.226 71.654 1.00 57.75 190 MET A O 1
ATOM 1425 N N . PRO A 1 191 ? -25.234 -1.813 72.438 1.00 53.38 191 PRO A N 1
ATOM 1426 C CA . PRO A 1 191 ? -23.980 -1.096 72.259 1.00 53.38 191 PRO A CA 1
ATOM 1427 C C . PRO A 1 191 ? -23.533 -1.023 70.798 1.00 53.38 191 PRO A C 1
ATOM 1429 O O . PRO A 1 191 ? -23.773 -1.911 69.985 1.00 53.38 191 PRO A O 1
ATOM 1432 N N . HIS A 1 192 ? -22.823 0.055 70.499 1.00 57.44 192 HIS A N 1
ATOM 1433 C CA . HIS A 1 192 ? -22.156 0.333 69.235 1.00 57.44 192 HIS A CA 1
ATOM 1434 C C . HIS A 1 192 ? -20.928 -0.583 69.111 1.00 57.44 192 HIS A C 1
ATOM 1436 O O . HIS A 1 192 ? -19.941 -0.411 69.825 1.00 57.44 192 HIS A O 1
ATOM 1442 N N . GLY A 1 193 ? -21.010 -1.578 68.224 1.00 50.00 193 GLY A N 1
ATOM 1443 C CA . GLY A 1 193 ? -19.849 -2.316 67.720 1.00 50.00 193 GLY A CA 1
ATOM 1444 C C . GLY A 1 193 ? -19.082 -1.481 66.684 1.00 50.00 193 GLY A C 1
ATOM 1445 O O . GLY A 1 193 ? -19.676 -0.591 66.069 1.00 50.00 193 GLY A O 1
ATOM 1446 N N . PRO A 1 194 ? -17.771 -1.720 66.511 1.00 51.53 194 PRO A N 1
ATOM 1447 C CA . PRO A 1 194 ? -16.887 -0.833 65.766 1.00 51.53 194 PRO A CA 1
ATOM 1448 C C . PRO A 1 194 ? -17.293 -0.790 64.293 1.00 51.53 194 PRO A C 1
ATOM 1450 O O . PRO A 1 194 ? -17.435 -1.823 63.640 1.00 51.53 194 PRO A O 1
ATOM 1453 N N . GLY A 1 195 ? -17.503 0.423 63.782 1.00 50.00 195 GLY A N 1
ATOM 1454 C CA . GLY A 1 195 ? -17.741 0.646 62.364 1.00 50.00 195 GLY A CA 1
ATOM 1455 C C . GLY A 1 195 ? -16.539 0.181 61.550 1.00 50.00 195 GLY A C 1
ATOM 1456 O O . GLY A 1 195 ? -15.406 0.514 61.885 1.00 50.00 195 GLY A O 1
ATOM 1457 N N . ASN A 1 196 ? -16.804 -0.569 60.482 1.00 44.53 196 ASN A N 1
ATOM 1458 C CA . ASN A 1 196 ? -15.868 -0.751 59.379 1.00 44.53 196 ASN A CA 1
ATOM 1459 C C . ASN A 1 196 ? -16.016 0.452 58.433 1.00 44.53 196 ASN A C 1
ATOM 1461 O O . ASN A 1 196 ? -17.064 0.571 57.793 1.00 44.53 196 ASN A O 1
ATOM 1465 N N . PRO A 1 197 ? -15.018 1.346 58.325 1.00 61.69 197 PRO A N 1
ATOM 1466 C CA . PRO A 1 197 ? -15.012 2.419 57.342 1.00 61.69 197 PRO A CA 1
ATOM 1467 C C . PRO A 1 197 ? -14.366 1.936 56.035 1.00 61.69 197 PRO A C 1
ATOM 1469 O O . PRO A 1 197 ? -13.313 2.420 55.660 1.00 61.69 197 PRO A O 1
ATOM 1472 N N . GLU A 1 198 ? -14.961 0.963 55.353 1.00 50.66 198 GLU A N 1
ATOM 1473 C CA . GLU A 1 198 ? -14.498 0.526 54.024 1.00 50.66 198 GLU A CA 1
ATOM 1474 C C . GLU A 1 198 ? -15.719 0.095 53.203 1.00 50.66 198 GLU A C 1
ATOM 1476 O O . GLU A 1 198 ? -15.998 -1.092 53.044 1.00 50.66 198 GLU A O 1
ATOM 1481 N N . ILE A 1 199 ? -16.501 1.067 52.732 1.00 45.97 199 ILE A N 1
ATOM 1482 C CA . ILE A 1 199 ? -17.353 0.885 51.554 1.00 45.97 199 ILE A CA 1
ATOM 1483 C C . ILE A 1 199 ? -17.173 2.142 50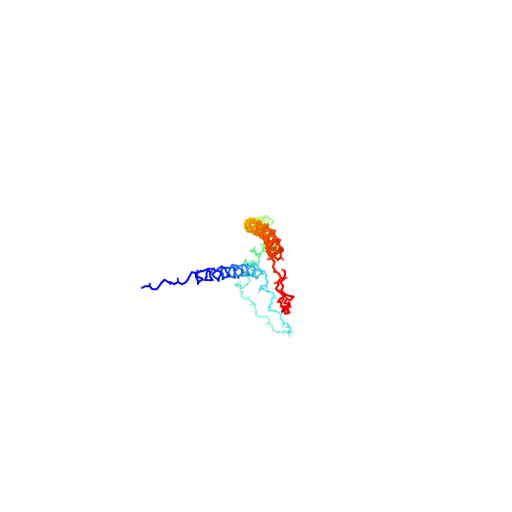.701 1.00 45.97 199 ILE A C 1
ATOM 1485 O O . ILE A 1 199 ? -17.500 3.244 51.146 1.00 45.97 199 ILE A O 1
ATOM 1489 N N . PHE A 1 200 ? -16.557 1.914 49.541 1.00 46.91 200 PHE A N 1
ATOM 1490 C CA . PHE A 1 200 ? -16.336 2.829 48.423 1.00 46.91 200 PHE A CA 1
ATOM 1491 C C . PHE A 1 200 ? -17.635 3.463 47.919 1.00 46.91 200 PHE A C 1
ATOM 1493 O O . PHE A 1 200 ? -18.674 2.762 47.940 1.00 46.91 200 PHE A O 1
#

Foldseek 3Di:
DDDDDPPPVVVVVVVVVVVVVVVVVVVVVVVVVVVVCVPPPVPPDDDDDDDDDDDDDDDPPVVVVVLVVCLLVLPPVSLVVQLVVQLVPAPDPVSNVVSNVVSVVSSVVSVVVVVVVVVVVVVVVVVVVVVVVVVVVVVVVVVVVVVVVVVVVVVVVVVVVVVVVVVVVVVVVVVVVVVVVVVVDDDDDDDDDDDDPDDD

Solvent-accessible surface area (backbone atoms only — not comparable to full-atom values): 11944 Å² total; per-residue (Å²): 136,84,80,80,70,86,61,59,66,56,54,51,48,54,53,50,52,54,50,51,52,51,53,52,49,52,52,50,53,52,52,51,49,60,66,56,54,73,77,55,79,85,71,83,84,79,86,87,89,87,89,88,84,84,89,75,82,81,64,72,65,65,59,51,52,54,50,54,51,28,54,74,68,65,39,65,66,50,56,52,53,51,45,51,52,48,46,71,69,38,92,44,76,66,51,23,50,55,46,48,49,53,50,50,52,51,47,50,51,46,52,51,52,54,49,52,53,50,52,52,51,51,52,52,50,53,52,50,51,54,51,52,51,53,49,51,52,53,52,50,55,50,51,56,47,54,53,49,53,51,51,51,50,51,53,53,52,50,52,52,49,53,52,49,51,52,51,49,52,52,50,54,51,51,50,52,52,49,51,54,60,58,63,72,66,72,94,76,92,78,83,89,71,85,80,80,95,80,78,133

Radius of gyration: 42.04 Å; Cα contacts (8 Å, |Δi|>4): 28; chains: 1; bounding box: 95×45×123 Å